Protein AF-F3QKJ0-F1 (afdb_monomer_lite)

Organism: NCBI:txid762966

pLDDT: mean 82.99, std 15.29, range [32.09, 96.38]

Radius of gyration: 21.75 Å; chains: 1; bounding box: 55×36×57 Å

Sequence (203 aa):
MRSELSPFSIDRKIINTLLQLMKERDYLESVLANGLSSMNSREIPFYIDEELSVTGKEIWLIVSRTHLTKEGVPNIEGWNQYPFVLPWENRASPDKKLWLVKLKDGRFITAEYNGGWHRWPDEKIAFFRDPSEAPTNLCRNLSDTEKSNLWLPYPEHVPVTGKTYEVFISTGEVRTATWRGEDWSYFNAKVKAFKEIEEPSLI

Structure (mmCIF, N/CA/C/O backbone):
data_AF-F3QKJ0-F1
#
_entry.id   AF-F3QKJ0-F1
#
loop_
_atom_site.group_PDB
_atom_site.id
_atom_site.type_symbol
_atom_site.label_atom_id
_atom_site.label_alt_id
_atom_site.label_comp_id
_atom_site.label_asym_id
_atom_site.label_entity_id
_atom_site.label_seq_id
_atom_site.pdbx_PDB_ins_code
_atom_site.Cartn_x
_atom_site.Cartn_y
_atom_site.Cartn_z
_atom_site.occupancy
_atom_site.B_iso_or_equiv
_atom_site.auth_seq_id
_atom_site.auth_comp_id
_atom_site.auth_asym_id
_atom_site.auth_atom_id
_atom_site.pdbx_PDB_model_num
ATOM 1 N N . MET A 1 1 ? 4.369 -15.769 26.984 1.00 32.41 1 MET A N 1
ATOM 2 C CA . MET A 1 1 ? 4.508 -14.964 25.755 1.00 32.41 1 MET A CA 1
ATOM 3 C C . MET A 1 1 ? 3.899 -13.608 26.041 1.00 32.41 1 MET A C 1
ATOM 5 O O . MET A 1 1 ? 2.709 -13.556 26.313 1.00 32.41 1 MET A O 1
ATOM 9 N N . ARG A 1 2 ? 4.705 -12.543 26.114 1.00 32.09 2 ARG A N 1
ATOM 10 C CA . ARG A 1 2 ? 4.159 -11.180 26.126 1.00 32.09 2 ARG A CA 1
ATOM 11 C C . ARG A 1 2 ? 3.570 -10.966 24.737 1.00 32.09 2 ARG A C 1
ATOM 13 O O . ARG A 1 2 ? 4.296 -11.197 23.775 1.00 32.09 2 ARG A O 1
ATOM 20 N N . SER A 1 3 ? 2.285 -10.624 24.642 1.00 37.00 3 SER A N 1
ATOM 21 C CA . SER A 1 3 ? 1.752 -10.114 23.386 1.00 37.00 3 SER A CA 1
ATOM 22 C C . SER A 1 3 ? 2.648 -8.949 22.997 1.00 37.00 3 SER A C 1
ATOM 24 O O . SER A 1 3 ? 2.947 -8.070 23.812 1.00 37.00 3 SER A O 1
ATOM 26 N N . GLU A 1 4 ? 3.178 -9.008 21.786 1.00 39.28 4 GLU A N 1
ATOM 27 C CA . GLU A 1 4 ? 3.719 -7.839 21.124 1.00 39.28 4 GLU A CA 1
ATOM 28 C C . GLU A 1 4 ? 2.546 -6.873 21.024 1.00 39.28 4 GLU A C 1
ATOM 30 O O . GLU A 1 4 ? 1.726 -6.945 20.112 1.00 39.28 4 GLU A O 1
ATOM 35 N N . LEU A 1 5 ? 2.389 -6.051 22.064 1.00 42.25 5 LEU A N 1
ATOM 36 C CA . LEU A 1 5 ? 1.543 -4.882 22.032 1.00 42.25 5 LEU A CA 1
ATOM 37 C C . LEU A 1 5 ? 2.038 -4.107 20.825 1.00 42.25 5 LEU A C 1
ATOM 39 O O . LEU A 1 5 ? 3.129 -3.533 20.840 1.00 42.25 5 LEU A O 1
ATOM 43 N N . SER A 1 6 ? 1.250 -4.235 19.763 1.00 50.59 6 SER A N 1
ATOM 44 C CA . SER A 1 6 ? 1.213 -3.406 18.578 1.00 50.59 6 SER A CA 1
ATOM 45 C C . SER A 1 6 ? 1.906 -2.061 18.854 1.00 50.59 6 SER A C 1
ATOM 47 O O . SER A 1 6 ? 1.580 -1.412 19.853 1.00 50.59 6 SER A O 1
ATOM 49 N N . PRO A 1 7 ? 2.834 -1.589 18.001 1.00 53.47 7 PRO A N 1
ATOM 50 C CA . PRO A 1 7 ? 3.571 -0.347 18.247 1.00 53.47 7 PRO A CA 1
ATOM 51 C C . PRO A 1 7 ? 2.669 0.899 18.340 1.00 53.47 7 PRO A C 1
ATOM 53 O O . PRO A 1 7 ? 3.176 1.984 18.627 1.00 53.47 7 PRO A O 1
ATOM 56 N N . PHE A 1 8 ? 1.360 0.741 18.132 1.00 62.53 8 PHE A N 1
ATOM 57 C CA . PHE A 1 8 ? 0.303 1.733 18.245 1.00 62.53 8 PHE A CA 1
ATOM 58 C C . PHE A 1 8 ? -0.294 1.754 19.651 1.00 62.53 8 PHE A C 1
ATOM 60 O O . PHE A 1 8 ? -0.734 0.734 20.181 1.00 62.53 8 PHE A O 1
ATOM 67 N N . SER A 1 9 ? -0.366 2.947 20.233 1.00 75.38 9 SER A N 1
ATOM 68 C CA . SER A 1 9 ? -1.094 3.202 21.472 1.00 75.38 9 SER A CA 1
ATOM 69 C C . SER A 1 9 ? -2.335 4.039 21.175 1.00 75.38 9 SER A C 1
ATOM 71 O O . SER A 1 9 ? -2.297 4.953 20.354 1.00 75.38 9 SER A O 1
ATOM 73 N N . ILE A 1 10 ? -3.443 3.747 21.848 1.00 84.75 10 ILE A N 1
ATOM 74 C CA . ILE A 1 10 ? -4.727 4.438 21.671 1.00 84.75 10 ILE A CA 1
ATOM 75 C C . ILE A 1 10 ? -4.967 5.373 22.861 1.00 84.75 10 ILE A C 1
ATOM 77 O O . ILE A 1 10 ? -4.572 5.069 23.987 1.00 84.75 10 ILE A O 1
ATOM 81 N N . ASP A 1 11 ? -5.599 6.522 22.614 1.00 89.62 11 ASP A N 1
ATOM 82 C CA . ASP A 1 11 ? -6.013 7.460 23.658 1.00 89.62 11 ASP A CA 1
ATOM 83 C C . ASP A 1 11 ? -6.805 6.731 24.757 1.00 89.62 11 ASP A C 1
ATOM 85 O O . ASP A 1 11 ? -7.773 6.006 24.504 1.00 89.62 11 ASP A O 1
ATOM 89 N N . ARG A 1 12 ? -6.412 6.969 26.011 1.00 90.06 12 ARG A N 1
ATOM 90 C CA . ARG A 1 12 ? -7.039 6.385 27.198 1.00 90.06 12 ARG A CA 1
ATOM 91 C C . ARG A 1 12 ? -8.541 6.658 27.263 1.00 90.06 12 ARG A C 1
ATOM 93 O O . ARG A 1 12 ? -9.269 5.855 27.840 1.00 90.06 12 ARG A O 1
ATOM 100 N N . LYS A 1 13 ? -9.024 7.753 26.665 1.00 92.38 13 LYS A N 1
ATOM 101 C CA . LYS A 1 13 ? -10.465 8.023 26.545 1.00 92.38 13 LYS A CA 1
ATOM 102 C C . LYS A 1 13 ? -11.190 6.914 25.786 1.00 92.38 13 LYS A C 1
ATOM 104 O O . LYS A 1 13 ? -12.209 6.441 26.273 1.00 92.38 13 LYS A O 1
ATOM 109 N N . ILE A 1 14 ? -10.635 6.457 24.664 1.00 94.38 14 ILE A N 1
ATOM 110 C CA . ILE A 1 14 ? -11.229 5.386 23.856 1.00 94.38 14 ILE A CA 1
ATOM 111 C C . ILE A 1 14 ? -11.178 4.059 24.610 1.00 94.38 14 ILE A C 1
ATOM 113 O O . ILE A 1 14 ? -12.174 3.345 24.652 1.00 94.38 14 ILE A O 1
ATOM 117 N N . ILE A 1 15 ? -10.062 3.770 25.288 1.00 93.12 15 ILE A N 1
ATOM 118 C CA . ILE A 1 15 ? -9.935 2.576 26.139 1.00 93.12 15 ILE A CA 1
ATOM 119 C C . ILE A 1 15 ? -11.022 2.567 27.224 1.00 93.12 15 ILE A C 1
ATOM 121 O O . ILE A 1 15 ? -11.698 1.561 27.428 1.00 93.12 15 ILE A O 1
ATOM 125 N N . ASN A 1 16 ? -11.232 3.701 27.897 1.00 93.88 16 ASN A N 1
ATOM 126 C CA . ASN A 1 16 ? -12.268 3.827 28.917 1.00 93.88 16 ASN A CA 1
ATOM 127 C C . ASN A 1 16 ? -13.678 3.662 28.330 1.00 93.88 16 ASN A C 1
ATOM 129 O O . ASN A 1 16 ? -14.518 3.031 28.966 1.00 93.88 16 ASN A O 1
ATOM 133 N N . THR A 1 17 ? -13.940 4.199 27.135 1.00 95.88 17 THR A N 1
ATOM 134 C CA . THR A 1 17 ? -15.216 4.006 26.434 1.00 95.88 17 THR A CA 1
ATOM 135 C C . THR A 1 17 ? -15.445 2.535 26.094 1.00 95.88 17 THR A C 1
ATOM 137 O O . THR A 1 17 ? -16.509 2.014 26.406 1.00 95.88 17 THR A O 1
ATOM 140 N N . LEU A 1 18 ? -14.454 1.831 25.541 1.00 95.44 18 LEU A N 1
ATOM 141 C CA . LEU A 1 18 ? -14.557 0.396 25.250 1.00 95.44 18 LEU A CA 1
ATOM 142 C C . LEU A 1 18 ? -14.871 -0.415 26.516 1.00 95.44 18 LEU A C 1
ATOM 144 O O . LEU A 1 18 ? -15.807 -1.206 26.524 1.00 95.44 18 LEU A O 1
ATOM 148 N N . LEU A 1 19 ? -14.176 -0.140 27.623 1.00 95.12 19 LEU A N 1
ATOM 149 C CA . LEU A 1 19 ? -14.427 -0.796 28.913 1.00 95.12 19 LEU A CA 1
ATOM 150 C C . LEU A 1 19 ? -15.836 -0.553 29.479 1.00 95.12 19 LEU A C 1
ATOM 152 O O . LEU A 1 19 ? -16.310 -1.365 30.268 1.00 95.12 19 LEU A O 1
ATOM 156 N N . GLN A 1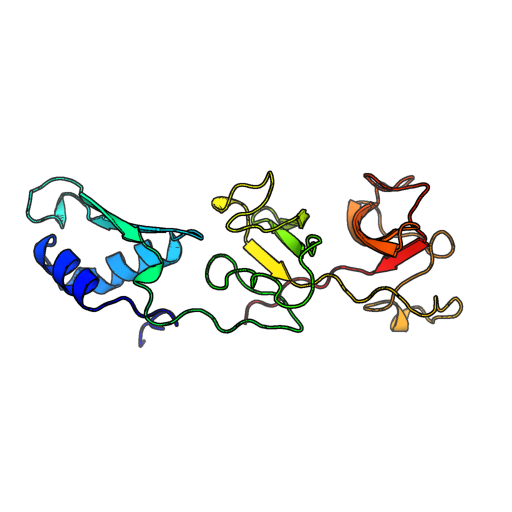 20 ? -16.497 0.550 29.118 1.00 95.69 20 GLN A N 1
ATOM 157 C CA . GLN A 1 20 ? -17.889 0.821 29.506 1.00 95.69 20 GLN A CA 1
ATOM 158 C C . GLN A 1 20 ? -18.901 0.079 28.628 1.00 95.69 20 GLN A C 1
ATOM 160 O O . GLN A 1 20 ? -20.033 -0.135 29.053 1.00 95.69 20 GLN A O 1
ATOM 165 N N . LEU A 1 21 ? -18.503 -0.299 27.412 1.00 95.94 21 LEU A N 1
ATOM 166 C CA . LEU A 1 21 ? -19.342 -0.999 26.441 1.00 95.94 21 LEU A CA 1
ATOM 167 C C . LEU A 1 21 ? -19.229 -2.529 26.556 1.00 95.94 21 LEU A C 1
ATOM 169 O O . LEU A 1 21 ? -20.048 -3.240 25.976 1.00 95.94 21 LEU A O 1
ATOM 173 N N . MET A 1 22 ? -18.255 -3.040 27.318 1.00 95.75 22 MET A N 1
ATOM 174 C CA . MET A 1 22 ? -17.963 -4.470 27.469 1.00 95.75 22 MET A CA 1
ATOM 175 C C . MET A 1 22 ? -18.352 -5.009 28.855 1.00 95.75 22 MET A C 1
ATOM 177 O O . MET A 1 22 ? -18.096 -4.371 29.877 1.00 95.75 22 MET A O 1
ATOM 181 N N . LYS A 1 23 ? -18.928 -6.216 28.899 1.00 94.50 23 LYS A N 1
ATOM 182 C CA . LYS A 1 23 ? -19.206 -6.974 30.130 1.00 94.50 23 LYS A CA 1
ATOM 183 C C . LYS A 1 23 ? -17.917 -7.507 30.760 1.00 94.50 23 LYS A C 1
ATOM 185 O O . LYS A 1 23 ? -17.734 -7.422 31.972 1.00 94.50 23 LYS A O 1
ATOM 190 N N . GLU A 1 24 ? -17.026 -8.043 29.926 1.00 90.88 24 GLU A N 1
ATOM 191 C CA . GLU A 1 24 ? -15.823 -8.764 30.342 1.00 90.88 24 GLU A CA 1
ATOM 192 C C . GLU A 1 24 ? -14.561 -8.029 29.893 1.00 90.88 24 GLU A C 1
ATOM 194 O O . GLU A 1 24 ? -14.320 -7.819 28.705 1.00 90.88 24 GLU A O 1
ATOM 199 N N . ARG A 1 25 ? -13.736 -7.624 30.862 1.00 88.81 25 ARG A N 1
ATOM 200 C CA . ARG A 1 25 ? -12.558 -6.778 30.607 1.00 88.81 25 ARG A CA 1
ATOM 201 C C . ARG A 1 25 ? -11.382 -7.541 30.009 1.00 88.81 25 ARG A C 1
ATOM 203 O O . ARG A 1 25 ? -10.547 -6.924 29.352 1.00 88.81 25 ARG A O 1
ATOM 210 N N . ASP A 1 26 ? -11.337 -8.854 30.203 1.00 89.25 26 ASP A N 1
ATOM 211 C CA . ASP A 1 26 ? -10.233 -9.705 29.752 1.00 89.25 26 ASP A CA 1
ATOM 212 C C . ASP A 1 26 ? -10.131 -9.762 28.215 1.00 89.25 26 ASP A C 1
ATOM 214 O O . ASP A 1 26 ? -9.058 -10.014 27.671 1.00 89.25 26 ASP A O 1
ATOM 218 N N . TYR A 1 27 ? -11.212 -9.421 27.503 1.00 90.81 27 TYR A N 1
ATOM 219 C CA . TYR A 1 27 ? -11.245 -9.346 26.038 1.00 90.81 27 TYR A CA 1
ATOM 220 C C . TYR A 1 27 ? -10.769 -8.009 25.459 1.00 90.81 27 TYR A C 1
ATOM 222 O O . TYR A 1 27 ? -10.674 -7.885 24.236 1.00 90.81 27 TYR A O 1
ATOM 230 N N . LEU A 1 28 ? -10.458 -7.005 26.291 1.00 91.38 28 LEU A N 1
ATOM 231 C CA . LEU A 1 28 ? -10.081 -5.669 25.814 1.00 91.38 28 LEU A CA 1
ATOM 232 C C . LEU A 1 28 ? -8.904 -5.724 24.830 1.00 91.38 28 LEU A C 1
ATOM 234 O O . LEU A 1 28 ? -8.956 -5.091 23.781 1.00 91.38 28 LEU A O 1
ATOM 238 N N . GLU A 1 29 ? -7.871 -6.508 25.136 1.00 89.75 29 GLU A N 1
ATOM 239 C CA . GLU A 1 29 ? -6.691 -6.654 24.272 1.00 89.75 29 GLU A CA 1
ATOM 240 C C . GLU A 1 29 ? -7.052 -7.204 22.885 1.00 89.75 29 GLU A C 1
ATOM 242 O O . GLU A 1 29 ? -6.550 -6.719 21.872 1.00 89.75 29 GLU A O 1
ATOM 247 N N . SER A 1 30 ? -7.973 -8.169 22.814 1.00 90.19 30 SER A N 1
ATOM 248 C CA . SER A 1 30 ? -8.434 -8.724 21.538 1.00 90.19 30 SER A CA 1
ATOM 249 C C . SER A 1 30 ? -9.241 -7.702 20.734 1.00 90.19 30 SER A C 1
ATOM 251 O O . SER A 1 30 ? -9.014 -7.559 19.533 1.00 90.19 30 SER A O 1
ATOM 253 N N . VAL A 1 31 ? -10.125 -6.942 21.390 1.00 92.19 31 VAL A N 1
ATOM 254 C CA . VAL A 1 31 ? -10.892 -5.862 20.747 1.00 92.19 31 VAL A CA 1
ATOM 255 C C . VAL A 1 31 ? -9.957 -4.781 20.205 1.00 92.19 31 VAL A C 1
ATOM 257 O O . VAL A 1 31 ? -10.111 -4.350 19.061 1.00 92.19 31 VAL A O 1
ATOM 260 N N . LEU A 1 32 ? -8.949 -4.376 20.985 1.00 91.44 32 LEU A N 1
ATOM 261 C CA . LEU A 1 32 ? -7.949 -3.396 20.558 1.00 91.44 32 LEU A CA 1
ATOM 262 C C . LEU A 1 32 ? -7.134 -3.906 19.363 1.00 91.44 32 LEU A C 1
ATOM 264 O O . LEU A 1 32 ? -6.985 -3.182 18.378 1.00 91.44 32 LEU A O 1
ATOM 268 N N . ALA A 1 33 ? -6.648 -5.148 19.420 1.00 88.44 33 ALA A N 1
ATOM 269 C CA . ALA A 1 33 ? -5.878 -5.759 18.339 1.00 88.44 33 ALA A CA 1
ATOM 270 C C . ALA A 1 33 ? -6.687 -5.857 17.036 1.00 88.44 33 ALA A C 1
ATOM 272 O O . ALA A 1 33 ? -6.177 -5.503 15.972 1.00 88.44 33 ALA A O 1
ATOM 273 N N . ASN A 1 34 ? -7.955 -6.269 17.118 1.00 89.75 34 ASN A N 1
ATOM 274 C CA . ASN A 1 34 ? -8.850 -6.353 15.962 1.00 89.75 34 ASN A CA 1
ATOM 275 C C . ASN A 1 34 ? -9.159 -4.977 15.364 1.00 89.75 34 ASN A C 1
ATOM 277 O O . ASN A 1 34 ? -9.199 -4.829 14.142 1.00 89.75 34 ASN A O 1
ATOM 281 N N . GLY A 1 35 ? -9.345 -3.956 16.205 1.00 90.81 35 GLY A N 1
ATOM 282 C CA . GLY A 1 35 ? -9.578 -2.604 15.707 1.00 90.81 35 GLY A CA 1
ATOM 283 C C . GLY A 1 35 ? -8.356 -2.020 15.006 1.00 90.81 35 GLY A C 1
ATOM 284 O O . GLY A 1 35 ? -8.473 -1.466 13.915 1.00 90.81 35 GLY A O 1
ATOM 285 N N . LEU A 1 36 ? -7.166 -2.208 15.582 1.00 88.06 36 LEU A N 1
ATOM 286 C CA . LEU A 1 36 ? -5.912 -1.741 14.988 1.00 88.06 36 LEU A CA 1
ATOM 287 C C . LEU A 1 36 ? -5.558 -2.485 13.695 1.00 88.06 36 LEU A C 1
ATOM 289 O O . LEU A 1 36 ? -5.046 -1.865 12.765 1.00 88.06 36 LEU A O 1
ATOM 293 N N . SER A 1 37 ? -5.856 -3.783 13.594 1.00 84.94 37 SER A N 1
ATOM 294 C CA . SER A 1 37 ? -5.646 -4.546 12.355 1.00 84.94 37 SER A CA 1
ATOM 295 C C . SER A 1 37 ? -6.630 -4.168 11.242 1.00 84.94 37 SER A C 1
ATOM 297 O O . SER A 1 37 ? -6.313 -4.330 10.062 1.00 84.94 37 SER A O 1
ATOM 299 N N . SER A 1 38 ? -7.795 -3.627 11.611 1.00 86.12 38 SER A N 1
ATOM 300 C CA . SER A 1 38 ? -8.875 -3.237 10.694 1.00 86.12 38 SER A CA 1
ATOM 301 C C . SER A 1 38 ? -8.916 -1.737 10.389 1.00 86.12 38 SER A C 1
ATOM 303 O O . SER A 1 38 ? -9.813 -1.278 9.681 1.00 86.12 38 SER A O 1
ATOM 305 N N . MET A 1 39 ? -7.980 -0.954 10.930 1.00 89.00 39 MET A N 1
ATOM 306 C CA . MET A 1 39 ? -7.965 0.493 10.729 1.00 89.00 39 MET A CA 1
ATOM 307 C C . MET A 1 39 ? -7.680 0.866 9.268 1.00 89.00 39 MET A C 1
ATOM 309 O O . MET A 1 39 ? -7.086 0.094 8.515 1.00 89.00 39 MET A O 1
ATOM 313 N N . ASN A 1 40 ? -8.055 2.084 8.884 1.00 88.31 40 ASN A N 1
ATOM 314 C CA . ASN A 1 40 ? -7.711 2.692 7.596 1.00 88.31 40 ASN A CA 1
ATOM 315 C C . ASN A 1 40 ? -6.975 4.032 7.809 1.00 88.31 40 ASN A C 1
ATOM 317 O O . ASN A 1 40 ? -6.493 4.322 8.910 1.00 88.31 40 ASN A O 1
ATOM 321 N N . SER A 1 41 ? -6.837 4.855 6.764 1.00 86.12 41 SER A N 1
ATOM 322 C CA . SER A 1 41 ? -6.153 6.152 6.896 1.00 86.12 41 SER A CA 1
ATOM 323 C C . SER A 1 41 ? -6.869 7.175 7.781 1.00 86.12 41 SER A C 1
ATOM 325 O O . SER A 1 41 ? -6.256 8.164 8.182 1.00 86.12 41 SER A O 1
ATOM 327 N N . ARG A 1 42 ? -8.148 6.961 8.096 1.00 88.00 42 ARG A N 1
ATOM 328 C CA . ARG A 1 42 ? -9.028 7.938 8.752 1.00 88.00 42 ARG A CA 1
ATOM 329 C C . ARG A 1 42 ? -9.612 7.440 10.059 1.00 88.00 42 ARG A C 1
ATOM 331 O O . ARG A 1 42 ? -9.791 8.234 10.977 1.00 88.00 42 ARG A O 1
ATOM 338 N N . GLU A 1 43 ? -9.912 6.153 10.145 1.00 92.31 43 GLU A N 1
ATOM 339 C CA . GLU A 1 43 ? -10.743 5.584 11.199 1.00 92.31 43 GLU A CA 1
ATOM 340 C C . GLU A 1 43 ? -10.177 4.267 11.727 1.00 92.31 43 GLU A C 1
ATOM 342 O O . GLU A 1 43 ? -9.500 3.519 11.016 1.00 92.31 43 GLU A O 1
ATOM 347 N N . ILE A 1 44 ? -10.501 3.983 12.987 1.00 93.00 44 ILE A N 1
ATOM 348 C CA . ILE A 1 44 ? -10.212 2.727 13.675 1.00 93.00 44 ILE A CA 1
ATOM 349 C C . ILE A 1 44 ? -11.557 2.139 14.121 1.00 93.00 44 ILE A C 1
ATOM 351 O O . ILE A 1 44 ? -12.189 2.690 15.030 1.00 93.00 44 ILE A O 1
ATOM 355 N N . PRO A 1 45 ? -12.035 1.065 13.473 1.00 94.38 45 PRO A N 1
ATOM 356 C CA . PRO A 1 45 ? -13.289 0.425 13.836 1.00 94.38 45 PRO A CA 1
ATOM 357 C C . PRO A 1 45 ? -13.067 -0.608 14.945 1.00 94.38 45 PRO A C 1
ATOM 359 O O . PRO A 1 45 ? -12.406 -1.615 14.726 1.00 94.38 45 PRO A O 1
ATOM 362 N N . PHE A 1 46 ? -13.651 -0.408 16.124 1.00 95.25 46 PHE A N 1
ATOM 363 C CA . PHE A 1 46 ? -13.703 -1.442 17.160 1.00 95.25 46 PHE A CA 1
ATOM 364 C C . PHE A 1 46 ? -15.041 -2.167 17.110 1.00 95.25 46 PHE A C 1
ATOM 366 O O . PHE A 1 46 ? -16.098 -1.541 17.211 1.00 95.25 46 PHE A O 1
ATOM 373 N N . TYR A 1 47 ? -14.979 -3.488 16.989 1.00 95.06 47 TYR A N 1
ATOM 374 C CA . TYR A 1 47 ? -16.141 -4.366 17.035 1.00 95.06 47 TYR A CA 1
ATOM 375 C C . TYR A 1 47 ? -16.224 -5.056 18.397 1.00 95.06 47 TYR A C 1
ATOM 377 O O . TYR A 1 47 ? -15.238 -5.623 18.873 1.00 95.06 47 TYR A O 1
ATOM 385 N N . ILE A 1 48 ? -17.402 -4.993 19.016 1.00 95.44 48 ILE A N 1
ATOM 386 C CA . ILE A 1 48 ? -17.743 -5.707 20.246 1.00 95.44 48 ILE A CA 1
ATOM 387 C C . ILE A 1 48 ? -18.943 -6.596 19.929 1.00 95.44 48 ILE A C 1
ATOM 389 O O . ILE A 1 48 ? -20.019 -6.099 19.589 1.00 95.44 48 ILE A O 1
ATOM 393 N N . ASP A 1 49 ? -18.739 -7.902 20.058 1.00 94.50 49 ASP A N 1
ATOM 394 C CA . ASP A 1 49 ? -19.766 -8.920 19.847 1.00 94.50 49 ASP A CA 1
ATOM 395 C C . ASP A 1 49 ? -20.925 -8.796 20.861 1.00 94.50 49 ASP A C 1
ATOM 397 O O . ASP A 1 49 ? -20.754 -8.267 21.966 1.00 94.50 49 ASP A O 1
ATOM 401 N N . GLU A 1 50 ? -22.110 -9.292 20.498 1.00 95.94 50 GLU A N 1
ATOM 402 C CA . GLU A 1 50 ? -23.302 -9.334 21.354 1.00 95.94 50 GLU A CA 1
ATOM 403 C C . GLU A 1 50 ? -23.035 -9.973 22.728 1.00 95.94 50 GLU A C 1
ATOM 405 O O . GLU A 1 50 ? -23.468 -9.439 23.763 1.00 95.94 50 GLU A O 1
ATOM 410 N N . GLU A 1 51 ? -22.286 -11.077 22.760 1.00 94.19 51 GLU A N 1
ATOM 411 C CA . GLU A 1 51 ? -21.981 -11.811 23.990 1.00 94.19 51 GLU A CA 1
ATOM 412 C C . GLU A 1 51 ? -21.158 -10.950 24.954 1.00 94.19 51 GLU A C 1
ATOM 414 O O . GLU A 1 51 ? -21.459 -10.878 26.152 1.00 94.19 51 GLU A O 1
ATOM 419 N N . LEU A 1 52 ? -20.194 -10.204 24.411 1.00 93.56 52 LEU A N 1
ATOM 420 C CA . LEU A 1 52 ? -19.277 -9.343 25.158 1.00 93.56 52 LEU A CA 1
ATOM 421 C C . LEU A 1 52 ? -19.864 -7.965 25.482 1.00 93.56 52 LEU A C 1
ATOM 423 O O . LEU A 1 52 ? -19.374 -7.289 26.385 1.00 93.56 52 LEU A O 1
ATOM 427 N N . SER A 1 53 ? -20.903 -7.534 24.774 1.00 95.44 53 SER A N 1
ATOM 428 C CA . SER A 1 53 ? -21.494 -6.200 24.888 1.00 95.44 53 SER A CA 1
ATOM 429 C C . SER A 1 53 ? -22.409 -6.043 26.103 1.00 95.44 53 SER A C 1
ATOM 431 O O . SER A 1 53 ? -23.262 -6.893 26.373 1.00 95.44 53 SER A O 1
ATOM 433 N N . VAL A 1 54 ? -22.318 -4.911 26.812 1.00 95.31 54 VAL A N 1
ATOM 434 C CA . VAL A 1 54 ? -23.206 -4.583 27.952 1.00 95.31 54 VAL A CA 1
ATOM 435 C C . VAL A 1 54 ? -24.677 -4.445 27.563 1.00 95.31 54 VAL A C 1
ATOM 437 O O . VAL A 1 54 ? -25.548 -4.575 28.418 1.00 95.31 54 VAL A O 1
ATOM 440 N N . THR A 1 55 ? -24.969 -4.184 26.287 1.00 93.81 55 THR A N 1
ATOM 441 C CA . THR A 1 55 ? -26.343 -4.007 25.798 1.00 93.81 55 THR A CA 1
ATOM 442 C C . THR A 1 55 ? -26.997 -5.322 25.379 1.00 93.81 55 THR A C 1
ATOM 444 O O . THR A 1 55 ? -28.198 -5.329 25.111 1.00 93.81 55 THR A O 1
ATOM 447 N N . GLY A 1 56 ? -26.227 -6.416 25.303 1.00 94.06 56 GLY A N 1
ATOM 448 C CA . GLY A 1 56 ? -26.679 -7.661 24.678 1.00 94.06 56 GLY A CA 1
ATOM 449 C C . GLY A 1 56 ? -26.990 -7.476 23.192 1.00 94.06 56 GLY A C 1
ATOM 450 O O . GLY A 1 56 ? -27.936 -8.064 22.689 1.00 94.06 56 GLY A O 1
ATOM 451 N N . LYS A 1 57 ? -26.250 -6.592 22.512 1.00 95.62 57 LYS A N 1
ATOM 452 C CA . LYS A 1 57 ? -26.283 -6.383 21.058 1.00 95.62 57 LYS A CA 1
ATOM 453 C C . LYS A 1 57 ? -24.881 -6.075 20.561 1.00 95.62 57 LYS A C 1
ATOM 455 O O . LYS A 1 57 ? -24.097 -5.492 21.311 1.00 95.62 57 LYS A O 1
ATOM 460 N N . GLU A 1 58 ? -24.602 -6.382 19.302 1.00 96.19 58 GLU A N 1
ATOM 461 C CA . GLU A 1 58 ? -23.361 -5.972 18.640 1.00 96.19 58 GLU A CA 1
ATOM 462 C C . GLU A 1 58 ? -23.165 -4.448 18.697 1.00 96.19 58 GLU A C 1
ATOM 464 O O . GLU A 1 58 ? -24.107 -3.671 18.503 1.00 96.19 58 GLU A O 1
ATOM 469 N N . ILE A 1 59 ? -21.928 -4.013 18.947 1.00 96.31 59 ILE A N 1
ATOM 470 C CA . ILE A 1 59 ? -21.552 -2.596 18.977 1.00 96.31 59 ILE A CA 1
ATOM 471 C C . ILE A 1 59 ? -20.362 -2.359 18.052 1.00 96.31 59 ILE A C 1
ATOM 473 O O . ILE A 1 59 ? -19.319 -2.999 18.172 1.00 96.31 59 ILE A O 1
ATOM 477 N N . TRP A 1 60 ? -20.506 -1.357 17.185 1.00 95.81 60 TRP A N 1
ATOM 478 C CA . TRP A 1 60 ? -19.419 -0.788 16.396 1.00 95.81 60 TRP A CA 1
ATOM 479 C C . TRP A 1 60 ? -19.054 0.586 16.949 1.00 95.81 60 TRP A C 1
ATOM 481 O O . TRP A 1 60 ? -19.857 1.519 16.896 1.00 95.81 60 TRP A O 1
ATOM 491 N N . LEU A 1 61 ? -17.836 0.720 17.467 1.00 95.69 61 LEU A N 1
ATOM 492 C CA . LEU A 1 61 ? -17.269 2.003 17.863 1.00 95.69 61 LEU A CA 1
ATOM 493 C C . LEU A 1 61 ? -16.258 2.445 16.803 1.00 95.69 61 LEU A C 1
ATOM 495 O O . LEU A 1 61 ? -15.143 1.932 16.746 1.00 95.69 61 LEU A O 1
ATOM 499 N N . ILE A 1 62 ? -16.649 3.412 15.976 1.00 95.44 62 ILE A N 1
ATOM 500 C CA . ILE A 1 62 ? -15.771 4.014 14.969 1.00 95.44 62 ILE A CA 1
ATOM 501 C C . ILE A 1 62 ? -15.125 5.253 15.575 1.00 95.44 62 ILE A C 1
ATOM 503 O O . ILE A 1 62 ? -15.821 6.194 15.962 1.00 95.44 62 ILE A O 1
ATOM 507 N N . VAL A 1 63 ? -13.798 5.260 15.666 1.00 94.25 63 VAL A N 1
ATOM 508 C CA . VAL A 1 63 ? -13.054 6.417 16.175 1.00 94.25 63 VAL A CA 1
ATOM 509 C C . VAL A 1 63 ? -12.148 6.988 15.101 1.00 94.25 63 VAL A C 1
ATOM 511 O O . VAL A 1 63 ? -11.613 6.259 14.268 1.00 94.25 63 VAL A O 1
ATOM 514 N N . SER A 1 64 ? -11.931 8.299 15.150 1.00 91.69 64 SER A N 1
ATOM 515 C CA . SER A 1 64 ? -10.935 8.952 14.304 1.00 91.69 64 SER A CA 1
ATOM 516 C C . SER A 1 64 ? -9.533 8.419 14.610 1.00 91.69 64 SER A C 1
ATOM 518 O O . SER A 1 64 ? -9.147 8.279 15.776 1.00 91.69 64 SER A O 1
ATOM 520 N N . ARG A 1 65 ? -8.729 8.217 13.564 1.00 88.88 65 ARG A N 1
ATOM 521 C CA . ARG A 1 65 ? -7.308 7.861 13.655 1.00 88.88 65 ARG A CA 1
ATOM 522 C C . ARG A 1 65 ? -6.506 8.860 14.492 1.00 88.88 65 ARG A C 1
ATOM 524 O O . ARG A 1 65 ? -5.512 8.484 15.100 1.00 88.88 65 ARG A O 1
ATOM 531 N N . THR A 1 66 ? -6.963 10.107 14.613 1.00 87.94 66 THR A N 1
ATOM 532 C CA . THR A 1 66 ? -6.343 11.121 15.487 1.00 87.94 66 THR A CA 1
ATOM 533 C C . THR A 1 66 ? -6.267 10.707 16.963 1.00 87.94 66 THR A C 1
ATOM 535 O O . THR A 1 66 ? -5.576 11.360 17.736 1.00 87.94 66 THR A O 1
ATOM 538 N N . HIS A 1 67 ? -6.975 9.648 17.374 1.00 89.56 67 HIS A N 1
ATOM 539 C CA . HIS A 1 67 ? -6.860 9.051 18.706 1.00 89.56 67 HIS A CA 1
ATOM 540 C C . HIS A 1 67 ? -5.725 8.019 18.840 1.00 89.56 67 HIS A C 1
ATOM 542 O O . HIS A 1 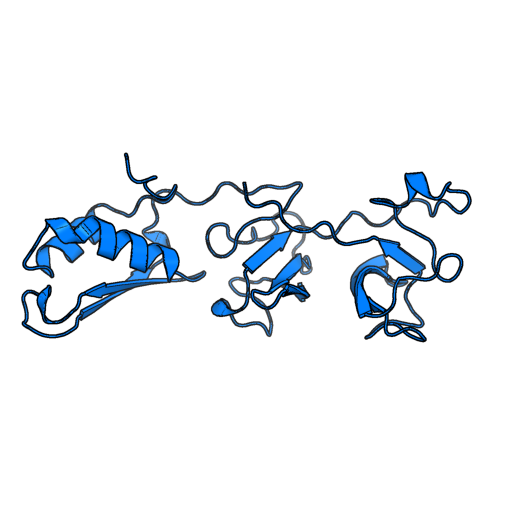67 ? -5.547 7.461 19.925 1.00 89.56 67 HIS A O 1
ATOM 548 N N . LEU A 1 68 ? -4.929 7.772 17.792 1.00 86.88 68 LEU A N 1
ATOM 549 C CA . LEU A 1 68 ? -3.627 7.122 17.935 1.00 86.88 68 LEU A CA 1
ATOM 550 C C . LEU A 1 68 ? -2.666 8.081 18.637 1.00 86.88 68 LEU A C 1
ATOM 552 O O . LEU A 1 68 ? -2.409 9.190 18.183 1.00 86.88 68 LEU A O 1
ATOM 556 N N . THR A 1 69 ? -2.111 7.631 19.753 1.00 80.12 69 THR A N 1
ATOM 557 C CA . THR A 1 69 ? -1.081 8.353 20.514 1.00 80.12 69 THR A CA 1
ATOM 558 C C . THR A 1 69 ? 0.332 7.995 20.059 1.00 80.12 69 THR A C 1
ATOM 560 O O . THR A 1 69 ? 1.282 8.693 20.407 1.00 80.12 69 THR A O 1
ATOM 563 N N . LYS A 1 70 ? 0.475 6.935 19.254 1.00 78.12 70 LYS A N 1
ATOM 564 C CA . LYS A 1 70 ? 1.719 6.556 18.588 1.00 78.12 70 LYS A CA 1
ATOM 565 C C . LYS A 1 70 ? 1.412 5.999 17.202 1.00 78.12 70 LYS A C 1
ATOM 567 O O . LYS A 1 70 ? 0.578 5.105 17.075 1.00 78.12 70 LYS A O 1
ATOM 572 N N . GLU A 1 71 ? 2.090 6.532 16.192 1.00 74.25 71 GLU A N 1
ATOM 573 C CA . GLU A 1 71 ? 2.048 6.041 14.813 1.00 74.25 71 GLU A CA 1
ATOM 574 C C . GLU A 1 71 ? 3.332 5.283 14.458 1.00 74.25 71 GLU A C 1
ATOM 576 O O . GLU A 1 71 ? 4.323 5.314 15.195 1.00 74.25 71 GLU A O 1
ATOM 581 N N . GLY A 1 72 ? 3.306 4.590 13.319 1.00 76.88 72 GLY A N 1
ATOM 582 C CA . GLY A 1 72 ? 4.487 3.939 12.775 1.00 76.88 72 GLY A CA 1
ATOM 583 C C . GLY A 1 72 ? 5.508 4.991 12.351 1.00 76.88 72 GLY A C 1
ATOM 584 O O . GLY A 1 72 ? 5.146 6.045 11.829 1.00 76.88 72 GLY A O 1
ATOM 585 N N . VAL A 1 73 ? 6.788 4.709 12.582 1.00 82.88 73 VAL A N 1
ATOM 586 C CA . VAL A 1 73 ? 7.871 5.594 12.146 1.00 82.88 73 VAL A CA 1
ATOM 587 C C . VAL A 1 73 ? 8.101 5.369 10.649 1.00 82.88 73 VAL A C 1
ATOM 589 O O . VAL A 1 73 ? 8.319 4.220 10.260 1.00 82.88 73 VAL A O 1
ATOM 592 N N . PRO A 1 74 ? 8.066 6.419 9.809 1.00 85.38 74 PRO A N 1
ATOM 593 C CA . PRO A 1 74 ? 8.331 6.264 8.386 1.00 85.38 74 PRO A CA 1
ATOM 594 C C . PRO A 1 74 ? 9.746 5.739 8.113 1.00 85.38 74 PRO A C 1
ATOM 596 O O . PRO A 1 74 ? 10.727 6.282 8.620 1.00 85.38 74 PRO A O 1
ATOM 599 N N . ASN A 1 75 ? 9.849 4.723 7.260 1.00 87.44 75 ASN A N 1
ATOM 600 C CA . ASN A 1 75 ? 11.087 4.301 6.625 1.00 87.44 75 ASN A CA 1
ATOM 601 C C . ASN A 1 75 ? 11.266 5.092 5.322 1.00 87.44 75 ASN A C 1
ATOM 603 O O . ASN A 1 75 ? 10.564 4.846 4.344 1.00 87.44 75 ASN A O 1
ATOM 607 N N . ILE A 1 76 ? 12.177 6.065 5.316 1.00 83.19 76 ILE A N 1
ATOM 608 C CA . ILE A 1 76 ? 12.367 6.974 4.172 1.00 83.19 76 ILE A CA 1
ATOM 609 C C . ILE A 1 76 ? 13.031 6.251 2.990 1.00 83.19 76 ILE A C 1
ATOM 611 O O . ILE A 1 76 ? 12.722 6.546 1.840 1.00 83.19 76 ILE A O 1
ATOM 615 N N . GLU A 1 77 ? 13.904 5.281 3.262 1.00 81.12 77 GLU A N 1
ATOM 616 C CA . GLU A 1 77 ? 14.695 4.583 2.238 1.00 81.12 77 GLU A CA 1
ATOM 617 C C . GLU A 1 77 ? 14.045 3.274 1.767 1.00 81.12 77 GLU A C 1
ATOM 619 O O . GLU A 1 77 ? 14.563 2.597 0.882 1.00 81.12 77 GLU A O 1
ATOM 624 N N . GLY A 1 78 ? 12.905 2.898 2.348 1.00 88.12 78 GLY A N 1
ATOM 625 C CA . GLY A 1 78 ? 12.306 1.592 2.120 1.00 88.12 78 GLY A CA 1
ATOM 626 C C . GLY A 1 78 ? 10.789 1.583 2.183 1.00 88.12 78 GLY A C 1
ATOM 627 O O . GLY A 1 78 ? 10.107 2.604 2.108 1.00 88.12 78 GLY A O 1
ATOM 628 N N . TRP A 1 79 ? 10.252 0.372 2.275 1.00 92.88 79 TRP A N 1
ATOM 629 C CA . TRP A 1 79 ? 8.818 0.140 2.307 1.00 92.88 79 TRP A CA 1
ATOM 630 C C . TRP A 1 79 ? 8.201 0.512 3.653 1.00 92.88 79 TRP A C 1
ATOM 632 O O . TRP A 1 79 ? 8.730 0.203 4.717 1.00 92.88 79 TRP A O 1
ATOM 642 N N . ASN A 1 80 ? 7.033 1.138 3.575 1.00 91.44 80 ASN A N 1
ATOM 643 C CA . ASN A 1 80 ? 6.188 1.511 4.695 1.00 91.44 80 ASN A CA 1
ATOM 644 C C . ASN A 1 80 ? 4.900 0.699 4.641 1.00 91.44 80 ASN A C 1
ATOM 646 O O . ASN A 1 80 ? 4.268 0.610 3.586 1.00 91.44 80 ASN A O 1
ATOM 650 N N . GLN A 1 81 ? 4.499 0.115 5.768 1.00 90.94 81 GLN A N 1
ATOM 651 C CA . GLN A 1 81 ? 3.269 -0.664 5.849 1.00 90.94 81 GLN A CA 1
ATOM 652 C C . GLN A 1 81 ? 2.064 0.266 5.992 1.00 90.94 81 GLN A C 1
ATOM 654 O O . GLN A 1 81 ? 1.971 1.062 6.927 1.00 90.94 81 GLN A O 1
ATOM 659 N N . TYR A 1 82 ? 1.118 0.148 5.070 1.00 90.12 82 TYR A N 1
ATOM 660 C CA . TYR A 1 82 ? -0.134 0.887 5.109 1.00 90.12 82 TYR A CA 1
ATOM 661 C C . TYR A 1 82 ? -1.205 0.067 5.846 1.00 90.12 82 TYR A C 1
ATOM 663 O O . TYR A 1 82 ? -1.234 -1.155 5.684 1.00 90.12 82 TYR A O 1
ATOM 671 N N . PRO A 1 83 ? -2.104 0.680 6.637 1.00 89.25 83 PRO A N 1
ATOM 672 C CA . PRO A 1 83 ? -2.215 2.103 6.983 1.00 89.25 83 PRO A CA 1
ATOM 673 C C . PRO A 1 83 ? -1.453 2.480 8.263 1.00 89.25 83 PRO A C 1
ATOM 675 O O . PRO A 1 83 ? -1.732 3.501 8.885 1.00 89.25 83 PRO A O 1
ATOM 678 N N . PHE A 1 84 ? -0.517 1.651 8.715 1.00 85.31 84 PHE A N 1
ATOM 679 C CA . PHE A 1 84 ? 0.242 1.884 9.944 1.00 85.31 84 PHE A CA 1
ATOM 680 C C . PHE A 1 84 ? 1.107 3.143 9.885 1.00 85.31 84 PHE A C 1
ATOM 682 O O . PHE A 1 84 ? 1.138 3.921 10.841 1.00 85.31 84 PHE A O 1
ATOM 689 N N . VAL A 1 85 ? 1.726 3.370 8.732 1.00 87.69 85 VAL A N 1
ATOM 690 C CA . VAL A 1 85 ? 2.362 4.627 8.347 1.00 87.69 85 VAL A CA 1
ATOM 691 C C . VAL A 1 85 ? 1.506 5.257 7.254 1.00 87.69 85 VAL A C 1
ATOM 693 O O . VAL A 1 85 ? 1.027 4.560 6.357 1.00 87.69 85 VAL A O 1
ATOM 696 N N . LEU A 1 86 ? 1.304 6.571 7.318 1.00 87.38 86 LEU A N 1
ATOM 697 C CA . LEU A 1 86 ? 0.672 7.311 6.231 1.00 87.38 86 LEU A CA 1
ATOM 698 C C . LEU A 1 86 ? 1.744 7.928 5.330 1.00 87.38 86 LEU A C 1
ATOM 700 O O . LEU A 1 86 ? 2.776 8.376 5.838 1.00 87.38 86 LEU A O 1
ATOM 704 N N . PRO A 1 87 ? 1.515 7.984 4.007 1.00 86.25 87 PRO A N 1
ATOM 705 C CA . PRO A 1 87 ? 2.371 8.768 3.135 1.00 86.25 87 PRO A CA 1
ATOM 706 C C . PRO A 1 87 ? 2.393 10.212 3.632 1.00 86.25 87 PRO A C 1
ATOM 708 O O . PRO A 1 87 ? 1.343 10.818 3.861 1.00 86.25 87 PRO A O 1
ATOM 711 N N . TRP A 1 88 ? 3.589 10.753 3.849 1.00 76.62 88 TRP A N 1
ATOM 712 C CA . TRP A 1 88 ? 3.721 12.117 4.339 1.00 76.62 88 TRP A CA 1
ATOM 713 C C . TRP A 1 88 ? 3.264 13.097 3.255 1.00 76.62 88 TRP A C 1
ATOM 715 O O . TRP A 1 88 ? 3.637 12.973 2.086 1.00 76.62 88 TRP A O 1
ATOM 725 N N . GLU A 1 89 ? 2.458 14.091 3.638 1.00 63.16 89 GLU A N 1
ATOM 726 C CA . GLU A 1 89 ? 2.153 15.212 2.752 1.00 63.16 89 GLU A CA 1
ATOM 727 C C . GLU A 1 89 ? 3.469 15.925 2.437 1.00 63.16 89 GLU A C 1
ATOM 729 O O . GLU A 1 89 ? 4.177 16.427 3.314 1.00 63.16 89 GLU A O 1
ATOM 734 N N . ASN A 1 90 ? 3.860 15.848 1.170 1.00 50.19 90 ASN A N 1
ATOM 735 C CA . ASN A 1 90 ? 5.196 16.157 0.706 1.00 50.19 90 ASN A CA 1
ATOM 736 C C . ASN A 1 90 ? 5.505 17.653 0.915 1.00 50.19 90 ASN A C 1
ATOM 738 O O . ASN A 1 90 ? 5.135 18.490 0.098 1.00 50.19 90 ASN A O 1
ATOM 742 N N . ARG A 1 91 ? 6.206 18.002 2.005 1.00 43.78 91 ARG A N 1
ATOM 743 C CA . ARG A 1 91 ? 6.558 19.395 2.365 1.00 43.78 91 ARG A CA 1
ATOM 744 C C . ARG A 1 91 ? 7.488 20.105 1.364 1.00 43.78 91 ARG A C 1
ATOM 746 O O . ARG A 1 91 ? 7.787 21.276 1.567 1.00 43.78 91 ARG A O 1
ATOM 753 N N . ALA A 1 92 ? 7.944 19.433 0.305 1.00 37.28 92 ALA A N 1
ATOM 754 C CA . ALA A 1 92 ? 8.938 19.964 -0.630 1.00 37.28 92 ALA A CA 1
ATOM 755 C C . ALA A 1 92 ? 8.430 20.224 -2.063 1.00 37.28 92 ALA A C 1
ATOM 757 O O . ALA A 1 92 ? 9.136 20.881 -2.821 1.00 37.28 92 ALA A O 1
ATOM 758 N N . SER A 1 93 ? 7.237 19.757 -2.460 1.00 42.19 93 SER A N 1
ATOM 759 C CA . SER A 1 93 ? 6.651 20.139 -3.757 1.00 42.19 93 SER A CA 1
ATOM 760 C C . SER A 1 93 ? 5.134 19.882 -3.804 1.00 42.19 93 SER A C 1
ATOM 762 O O . SER A 1 93 ? 4.724 18.740 -3.576 1.00 42.19 93 SER A O 1
ATOM 764 N N . PRO A 1 94 ? 4.300 20.899 -4.105 1.00 49.38 94 PRO A N 1
ATOM 765 C CA . PRO A 1 94 ? 2.844 20.768 -4.230 1.00 49.38 94 PRO A CA 1
ATOM 766 C C . PRO A 1 94 ? 2.394 20.028 -5.504 1.00 49.38 94 PRO A C 1
ATOM 768 O O . PRO A 1 94 ? 1.246 19.588 -5.587 1.00 49.38 94 PRO A O 1
ATOM 771 N N . ASP A 1 95 ? 3.294 19.812 -6.466 1.00 55.22 95 ASP A N 1
ATOM 772 C CA . ASP A 1 95 ? 3.004 19.089 -7.705 1.00 55.22 95 ASP A CA 1
ATOM 773 C C . ASP A 1 95 ? 3.188 17.578 -7.489 1.00 55.22 95 ASP A C 1
ATOM 775 O O . ASP A 1 95 ? 4.185 16.980 -7.878 1.00 55.22 95 ASP A O 1
ATOM 779 N N . LYS A 1 96 ? 2.235 16.980 -6.765 1.00 58.25 96 LYS A N 1
ATOM 780 C CA . LYS A 1 96 ? 1.937 15.535 -6.659 1.00 58.25 96 LYS A CA 1
ATOM 781 C C . LYS A 1 96 ? 3.132 14.577 -6.809 1.00 58.25 96 LYS A C 1
ATOM 783 O O . LYS A 1 96 ? 3.436 14.092 -7.899 1.00 58.25 96 LYS A O 1
ATOM 788 N N . LYS A 1 97 ? 3.734 14.183 -5.682 1.00 74.75 97 LYS A N 1
ATOM 789 C CA . LYS A 1 97 ? 4.687 13.063 -5.6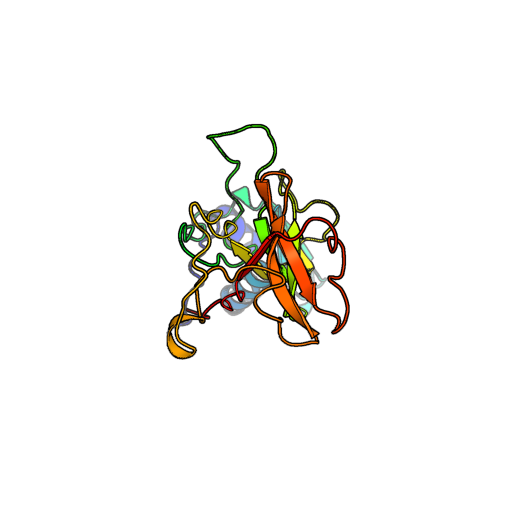65 1.00 74.75 97 LYS A CA 1
ATOM 790 C C . LYS A 1 97 ? 3.932 11.741 -5.793 1.00 74.75 97 LYS A C 1
ATOM 792 O O . LYS A 1 97 ? 2.983 11.467 -5.058 1.00 74.75 97 LYS A O 1
ATOM 797 N N . LEU A 1 98 ? 4.351 10.944 -6.762 1.00 85.81 98 LEU A N 1
ATOM 798 C CA . LEU A 1 98 ? 3.849 9.599 -6.986 1.00 85.81 98 LEU A CA 1
ATOM 799 C C . LEU A 1 98 ? 4.591 8.606 -6.106 1.00 85.81 98 LEU A C 1
ATOM 801 O O . LEU A 1 98 ? 5.799 8.718 -5.926 1.00 85.81 98 LEU A O 1
ATOM 805 N N . TRP A 1 99 ? 3.862 7.613 -5.617 1.00 91.31 99 TRP A N 1
ATOM 806 C CA . TRP A 1 99 ? 4.381 6.549 -4.772 1.00 91.31 99 TRP A CA 1
ATOM 807 C C . TRP A 1 99 ? 4.461 5.250 -5.551 1.00 91.31 99 TRP A C 1
ATOM 809 O O . TRP A 1 99 ? 3.578 4.949 -6.363 1.00 91.31 99 TRP A O 1
ATOM 819 N N . LEU A 1 100 ? 5.479 4.451 -5.251 1.00 93.62 100 LEU A N 1
ATOM 820 C CA . LEU A 1 100 ? 5.460 3.037 -5.573 1.00 93.62 100 LEU A CA 1
ATOM 821 C C . LEU A 1 100 ? 4.627 2.315 -4.515 1.00 93.62 100 LEU A C 1
ATOM 823 O O . LEU A 1 100 ? 4.862 2.481 -3.320 1.00 93.62 100 LEU A O 1
ATOM 827 N N . VAL A 1 101 ? 3.656 1.517 -4.947 1.00 95.44 101 VAL A N 1
ATOM 828 C CA . VAL A 1 101 ? 2.689 0.883 -4.051 1.00 95.44 101 VAL A CA 1
ATOM 829 C C . VAL A 1 101 ? 2.590 -0.605 -4.346 1.00 95.44 101 VAL A C 1
ATOM 831 O O . VAL A 1 101 ? 2.436 -1.006 -5.501 1.00 95.44 101 VAL A O 1
ATOM 834 N N . LYS A 1 102 ? 2.632 -1.415 -3.287 1.00 96.38 102 LYS A N 1
ATOM 835 C CA . LYS A 1 102 ? 2.307 -2.840 -3.321 1.00 96.38 102 LYS A CA 1
ATOM 836 C C . LYS A 1 102 ? 0.877 -3.036 -2.835 1.00 96.38 102 LYS A C 1
ATOM 838 O O . LYS A 1 102 ? 0.515 -2.613 -1.733 1.00 96.38 102 LYS A O 1
ATOM 843 N N . LEU A 1 103 ? 0.073 -3.694 -3.654 1.00 95.69 103 LEU A N 1
ATOM 844 C CA . LEU A 1 103 ? -1.280 -4.104 -3.311 1.00 95.69 103 LEU A CA 1
ATOM 845 C C . LEU A 1 103 ? -1.262 -5.417 -2.521 1.00 95.69 103 LEU A C 1
ATOM 847 O O . LEU A 1 103 ? -0.348 -6.230 -2.656 1.00 95.69 103 LEU A O 1
ATOM 851 N N . LYS A 1 104 ? -2.308 -5.658 -1.727 1.00 93.44 104 LYS A N 1
ATOM 852 C CA . LYS A 1 104 ? -2.472 -6.909 -0.963 1.00 93.44 104 LYS A CA 1
ATOM 853 C C . LYS A 1 104 ? -2.561 -8.154 -1.850 1.00 93.44 104 LYS A C 1
ATOM 855 O O . LYS A 1 104 ? -2.232 -9.240 -1.393 1.00 93.44 104 LYS A O 1
ATOM 860 N N . ASP A 1 105 ? -2.961 -7.997 -3.112 1.00 94.12 105 ASP A N 1
ATOM 861 C CA . ASP A 1 105 ? -2.971 -9.076 -4.111 1.00 94.12 105 ASP A CA 1
ATOM 862 C C . ASP A 1 105 ? -1.602 -9.320 -4.779 1.00 94.12 105 ASP A C 1
ATOM 864 O O . ASP A 1 105 ? -1.499 -10.114 -5.711 1.00 94.12 105 ASP A O 1
ATOM 868 N N . GLY A 1 106 ? -0.551 -8.641 -4.310 1.00 92.94 106 GLY A N 1
ATOM 869 C CA . GLY A 1 106 ? 0.826 -8.805 -4.773 1.00 92.94 106 GLY A CA 1
ATOM 870 C C . GLY A 1 106 ? 1.210 -7.924 -5.959 1.00 92.94 106 GLY A C 1
ATOM 871 O O . GLY A 1 106 ? 2.384 -7.877 -6.317 1.00 92.94 106 GLY A O 1
ATOM 872 N N . ARG A 1 107 ? 0.272 -7.194 -6.574 1.00 93.88 107 ARG A N 1
ATOM 873 C CA . ARG A 1 107 ? 0.603 -6.309 -7.699 1.00 93.88 107 ARG A CA 1
ATOM 874 C C . ARG A 1 107 ? 1.331 -5.051 -7.240 1.00 93.88 107 ARG A C 1
ATOM 876 O O . ARG A 1 107 ? 1.031 -4.489 -6.188 1.00 93.88 107 ARG A O 1
ATOM 883 N N . PHE A 1 108 ? 2.208 -4.556 -8.106 1.00 94.81 108 PHE A N 1
ATOM 884 C CA . PHE A 1 108 ? 2.844 -3.252 -7.959 1.00 94.81 108 PHE A CA 1
ATOM 885 C C . PHE A 1 108 ? 2.206 -2.228 -8.886 1.00 94.81 108 PHE A C 1
ATOM 887 O O . PHE A 1 108 ? 1.961 -2.507 -10.061 1.00 94.81 108 PHE A O 1
ATOM 894 N N . ILE A 1 109 ? 1.953 -1.041 -8.347 1.00 93.81 109 ILE A N 1
ATOM 895 C CA . ILE A 1 109 ? 1.381 0.091 -9.069 1.00 93.81 109 ILE A CA 1
ATOM 896 C C . ILE A 1 109 ? 2.126 1.377 -8.712 1.00 93.81 109 ILE A C 1
ATOM 898 O O . ILE A 1 109 ? 2.865 1.447 -7.730 1.00 93.81 109 ILE A O 1
ATOM 902 N N . THR A 1 110 ? 1.867 2.428 -9.482 1.00 92.25 110 THR A N 1
ATOM 903 C CA . THR A 1 110 ? 2.188 3.798 -9.091 1.00 92.25 110 THR A CA 1
ATOM 904 C C . THR A 1 110 ? 0.892 4.529 -8.772 1.00 92.25 110 THR A C 1
ATOM 906 O O . THR A 1 110 ? -0.054 4.454 -9.559 1.00 92.25 110 THR A O 1
ATOM 909 N N . ALA A 1 111 ? 0.837 5.226 -7.639 1.00 91.19 111 ALA A N 1
ATOM 910 C CA . ALA A 1 111 ? -0.364 5.932 -7.198 1.00 91.19 111 ALA A CA 1
ATOM 911 C C . ALA A 1 111 ? -0.040 7.290 -6.564 1.00 91.19 111 ALA A C 1
ATOM 913 O O . ALA A 1 111 ? 1.035 7.498 -6.006 1.00 91.19 111 ALA A O 1
ATOM 914 N N . GLU A 1 112 ? -0.991 8.218 -6.652 1.00 89.50 112 GLU A N 1
ATOM 915 C CA . GLU A 1 112 ? -0.942 9.506 -5.954 1.00 89.50 112 GLU A CA 1
ATOM 916 C C . GLU A 1 112 ? -1.626 9.382 -4.592 1.00 89.50 112 GLU A C 1
ATOM 918 O O . GLU A 1 112 ? -2.627 8.668 -4.463 1.00 89.50 112 GLU A O 1
ATOM 923 N N . TYR A 1 113 ? -1.129 10.126 -3.604 1.00 86.12 113 TYR A N 1
ATOM 924 C CA . TYR A 1 113 ? -1.748 10.236 -2.287 1.00 86.12 113 TYR A CA 1
ATOM 925 C C . TYR A 1 113 ? -2.050 11.700 -1.954 1.00 86.12 113 TYR A C 1
ATOM 927 O O . TYR A 1 113 ? -1.162 12.546 -2.033 1.00 86.12 113 TYR A O 1
ATOM 935 N N . ASN A 1 114 ? -3.300 11.991 -1.585 1.00 81.69 114 ASN A N 1
ATOM 936 C CA . ASN A 1 114 ? -3.753 13.318 -1.148 1.00 81.69 114 ASN A CA 1
ATOM 937 C C . ASN A 1 114 ? -4.832 13.171 -0.061 1.00 81.69 114 ASN A C 1
ATOM 939 O O . ASN A 1 114 ? -6.026 13.282 -0.344 1.00 81.69 114 ASN A O 1
ATOM 943 N N . GLY A 1 115 ? -4.426 12.779 1.151 1.00 78.00 115 GLY A N 1
ATOM 944 C CA . GLY A 1 115 ? -5.362 12.387 2.220 1.00 78.00 115 GLY A CA 1
ATOM 945 C C . GLY A 1 115 ? -6.151 11.099 1.914 1.00 78.00 115 GLY A C 1
ATOM 946 O O . GLY A 1 115 ? -7.226 10.854 2.474 1.00 78.00 115 GLY A O 1
ATOM 947 N N . GLY A 1 116 ? -5.643 10.310 0.965 1.00 83.12 116 GLY A N 1
ATOM 948 C CA . GLY A 1 116 ? -6.236 9.088 0.430 1.00 83.12 116 GLY A CA 1
ATOM 949 C C . GLY A 1 116 ? -5.591 8.707 -0.903 1.00 83.12 116 GLY A C 1
ATOM 950 O O . GLY A 1 116 ? -5.056 9.566 -1.614 1.00 83.12 116 GLY A O 1
ATOM 951 N N . TRP A 1 117 ? -5.629 7.420 -1.245 1.00 88.50 117 TRP A N 1
ATOM 952 C CA . TRP A 1 117 ? -5.048 6.908 -2.485 1.00 88.50 117 TRP A CA 1
ATOM 953 C C . TRP A 1 117 ? -5.952 7.191 -3.688 1.00 88.50 117 TRP A C 1
ATOM 955 O O . TRP A 1 117 ? -7.124 6.814 -3.732 1.00 88.50 117 TRP A O 1
ATOM 965 N N . HIS A 1 118 ? -5.420 7.863 -4.710 1.00 86.69 118 HIS A N 1
ATOM 966 C CA . HIS A 1 118 ? -6.218 8.203 -5.885 1.00 86.69 118 HIS A CA 1
ATOM 967 C C . HIS A 1 118 ? -6.576 6.945 -6.693 1.00 86.69 118 HIS A C 1
ATOM 969 O O . HIS A 1 118 ? -5.687 6.238 -7.159 1.00 86.69 118 HIS A O 1
ATOM 975 N N . ARG A 1 119 ? -7.880 6.702 -6.912 1.00 86.12 119 ARG A N 1
ATOM 976 C CA . ARG A 1 119 ? -8.446 5.545 -7.651 1.00 86.12 119 ARG A CA 1
ATOM 977 C C . ARG A 1 119 ? -8.181 4.170 -7.027 1.00 86.12 119 ARG A C 1
ATOM 979 O O . ARG A 1 119 ? -8.507 3.162 -7.655 1.00 86.12 119 ARG A O 1
ATOM 986 N N . TRP A 1 120 ? -7.652 4.114 -5.809 1.00 89.94 120 TRP A N 1
ATOM 987 C CA . TRP A 1 120 ? -7.385 2.861 -5.110 1.00 89.94 120 TRP A CA 1
ATOM 988 C C . TRP A 1 120 ? -8.006 2.892 -3.716 1.00 89.94 120 TRP A C 1
ATOM 990 O O . TRP A 1 120 ? -7.698 3.794 -2.948 1.00 89.94 120 TRP A O 1
ATOM 1000 N N . PRO A 1 121 ? -8.884 1.932 -3.388 1.00 90.50 121 PRO A N 1
ATOM 1001 C CA . PRO A 1 121 ? -9.409 1.797 -2.037 1.00 90.50 121 PRO A CA 1
ATOM 1002 C C . PRO A 1 121 ? -8.310 1.447 -1.025 1.00 90.50 121 PRO A C 1
ATOM 1004 O O . PRO A 1 121 ? -7.438 0.623 -1.325 1.00 90.50 121 PRO A O 1
ATOM 1007 N N . ASP A 1 122 ? -8.387 2.036 0.169 1.00 86.69 122 ASP A N 1
ATOM 1008 C CA . ASP A 1 122 ? -7.433 1.851 1.272 1.00 86.69 122 ASP A CA 1
ATOM 1009 C C . ASP A 1 122 ? -7.226 0.367 1.606 1.00 86.69 122 ASP A C 1
ATOM 1011 O O . ASP A 1 122 ? -6.099 -0.082 1.816 1.00 86.69 122 ASP A O 1
ATOM 1015 N N . GLU A 1 123 ? -8.297 -0.430 1.583 1.00 88.44 123 GLU A N 1
ATOM 1016 C CA . GLU A 1 123 ? -8.264 -1.844 1.941 1.00 88.44 123 GLU A CA 1
ATOM 1017 C C . GLU A 1 123 ? -7.426 -2.700 0.986 1.00 88.44 123 GLU A C 1
ATOM 1019 O O . GLU A 1 123 ? -7.049 -3.814 1.357 1.00 88.44 123 GLU A O 1
ATOM 1024 N N . LYS A 1 124 ? -7.103 -2.195 -0.213 1.00 93.19 124 LYS A N 1
ATOM 1025 C CA . LYS A 1 124 ? -6.259 -2.889 -1.197 1.00 93.19 124 LYS A CA 1
ATOM 1026 C C . LYS A 1 124 ? -4.776 -2.597 -1.027 1.00 93.19 124 LYS A C 1
ATOM 1028 O O . LYS A 1 124 ? -3.962 -3.336 -1.580 1.00 93.19 124 LYS A O 1
ATOM 1033 N N . ILE A 1 125 ? -4.417 -1.540 -0.307 1.00 93.94 125 ILE A N 1
ATOM 1034 C CA . ILE A 1 125 ? -3.031 -1.102 -0.172 1.00 93.94 125 ILE A CA 1
ATOM 1035 C C . ILE A 1 125 ? -2.351 -1.902 0.938 1.00 93.94 125 ILE A C 1
ATOM 1037 O O . ILE A 1 125 ? -2.895 -2.046 2.031 1.00 93.94 125 ILE A O 1
ATOM 1041 N N . ALA A 1 126 ? -1.170 -2.446 0.646 1.00 93.44 126 ALA A N 1
ATOM 1042 C CA . ALA A 1 126 ? -0.360 -3.167 1.624 1.00 93.44 126 ALA A CA 1
ATOM 1043 C C . ALA A 1 126 ? 0.856 -2.341 2.051 1.00 93.44 126 ALA A C 1
ATOM 1045 O O . ALA A 1 126 ? 1.076 -2.122 3.240 1.00 93.44 126 ALA A O 1
ATOM 1046 N N . PHE A 1 127 ? 1.630 -1.857 1.077 1.00 94.75 127 PHE A N 1
ATOM 1047 C CA . PHE A 1 127 ? 2.859 -1.112 1.333 1.00 94.75 127 PHE A CA 1
ATOM 1048 C C . PHE A 1 127 ? 3.046 0.019 0.331 1.00 94.75 127 PHE A C 1
ATOM 1050 O O . PHE A 1 127 ? 2.539 -0.045 -0.789 1.00 94.75 127 PHE A O 1
ATOM 1057 N N . PHE A 1 128 ? 3.831 1.021 0.711 1.00 93.94 128 PHE A N 1
ATOM 1058 C CA . PHE A 1 128 ? 4.258 2.088 -0.185 1.00 93.94 128 PHE A CA 1
ATOM 1059 C C . PHE A 1 128 ? 5.698 2.524 0.095 1.00 93.94 128 PHE A C 1
ATOM 1061 O O . PHE A 1 128 ? 6.200 2.356 1.205 1.00 93.94 128 PHE A O 1
ATOM 1068 N N . ARG A 1 129 ? 6.356 3.099 -0.909 1.00 92.69 129 ARG A N 1
ATOM 1069 C CA . ARG A 1 129 ? 7.634 3.804 -0.773 1.00 92.69 129 ARG A CA 1
ATOM 1070 C C . ARG A 1 129 ? 7.806 4.843 -1.866 1.00 92.69 129 ARG A C 1
ATOM 1072 O O . ARG A 1 129 ? 7.059 4.851 -2.850 1.00 92.69 129 ARG A O 1
ATOM 1079 N N . ASP A 1 130 ? 8.808 5.694 -1.705 1.00 89.31 130 ASP A N 1
ATOM 1080 C CA . ASP A 1 130 ? 9.247 6.553 -2.793 1.00 89.31 130 ASP A CA 1
ATOM 1081 C C . ASP A 1 130 ? 9.725 5.700 -3.987 1.00 89.31 130 ASP A C 1
ATOM 1083 O O . ASP A 1 130 ? 10.366 4.656 -3.789 1.00 89.31 130 ASP A O 1
ATOM 1087 N N . PRO A 1 131 ? 9.412 6.102 -5.234 1.00 88.31 131 PRO A N 1
ATOM 1088 C CA . PRO A 1 131 ? 10.048 5.524 -6.410 1.00 88.31 131 PRO A CA 1
ATOM 1089 C C . PRO A 1 131 ? 11.568 5.667 -6.319 1.00 88.31 131 PRO A C 1
ATOM 1091 O O . PRO A 1 131 ? 12.070 6.640 -5.753 1.00 88.31 131 PRO A O 1
ATOM 1094 N N . SER A 1 132 ? 12.297 4.719 -6.907 1.00 87.12 132 SER A N 1
ATOM 1095 C CA . SER A 1 132 ? 13.751 4.825 -7.028 1.00 87.12 132 SER A CA 1
ATOM 1096 C C . SER A 1 132 ? 14.123 6.135 -7.725 1.00 87.12 132 SER A C 1
ATOM 1098 O O . SER A 1 132 ? 13.436 6.566 -8.656 1.00 87.12 132 SER A O 1
ATOM 1100 N N . GLU A 1 133 ? 15.236 6.746 -7.317 1.00 83.19 133 GLU A N 1
ATOM 1101 C CA . GLU A 1 133 ? 15.763 7.916 -8.015 1.00 83.19 133 GLU A CA 1
ATOM 1102 C C . GLU A 1 133 ? 15.978 7.605 -9.499 1.00 83.19 133 GLU A C 1
ATOM 1104 O O . GLU A 1 133 ? 16.439 6.517 -9.872 1.00 83.19 133 GLU A O 1
ATOM 1109 N N . ALA A 1 134 ? 15.614 8.565 -10.351 1.00 77.06 134 ALA A N 1
ATOM 1110 C CA . ALA A 1 134 ? 15.815 8.441 -11.783 1.00 77.06 134 ALA A CA 1
ATOM 1111 C C . ALA A 1 134 ? 17.315 8.266 -12.084 1.00 77.06 134 ALA A C 1
ATOM 1113 O O . ALA A 1 134 ? 18.147 8.947 -11.477 1.00 77.06 134 ALA A O 1
ATOM 1114 N N . PRO A 1 135 ? 17.686 7.386 -13.028 1.00 77.38 135 PRO A N 1
ATOM 1115 C CA . PRO A 1 135 ? 19.086 7.179 -13.353 1.00 77.38 135 PRO A CA 1
ATOM 1116 C C . PRO A 1 135 ? 19.681 8.462 -13.943 1.00 77.38 135 PRO A C 1
ATOM 1118 O O . PRO A 1 135 ? 19.217 8.957 -14.969 1.00 77.38 135 PRO A O 1
ATOM 1121 N N . THR A 1 136 ? 20.737 8.984 -13.316 1.00 67.19 136 THR A N 1
ATOM 1122 C CA . THR A 1 136 ? 21.500 10.131 -13.840 1.00 67.19 136 THR A CA 1
ATOM 1123 C C . THR A 1 136 ? 22.363 9.741 -15.037 1.00 67.19 136 THR A C 1
ATOM 1125 O O . THR A 1 136 ? 22.560 10.548 -15.940 1.00 67.19 136 THR A O 1
ATOM 1128 N N . ASN A 1 137 ? 22.824 8.488 -15.077 1.00 65.06 137 ASN A N 1
ATOM 1129 C CA . ASN A 1 137 ? 23.518 7.875 -16.204 1.00 65.06 137 ASN A CA 1
ATOM 1130 C C . ASN A 1 137 ? 22.979 6.456 -16.425 1.00 65.06 137 ASN A C 1
ATOM 1132 O O . ASN A 1 137 ? 22.728 5.726 -15.468 1.00 65.06 137 ASN A O 1
ATOM 1136 N N . LEU A 1 138 ? 22.825 6.051 -17.687 1.00 66.00 138 LEU A N 1
ATOM 1137 C CA . LEU A 1 138 ? 22.471 4.677 -18.046 1.00 66.00 138 LEU A CA 1
ATOM 1138 C C . LEU A 1 138 ? 23.756 3.890 -18.321 1.00 66.00 138 LEU A C 1
ATOM 1140 O O . LEU A 1 138 ? 24.442 4.140 -19.313 1.00 66.00 138 LEU A O 1
ATOM 1144 N N . CYS A 1 139 ? 24.100 2.959 -17.432 1.00 55.25 139 CYS A N 1
ATOM 1145 C CA . CYS A 1 139 ? 25.269 2.097 -17.593 1.00 55.25 139 CYS A CA 1
ATOM 1146 C C . CYS A 1 139 ? 24.978 1.011 -18.639 1.00 55.25 139 CYS A C 1
ATOM 1148 O O . CYS A 1 139 ? 24.134 0.149 -18.418 1.00 55.25 139 CYS A O 1
ATOM 1150 N N . ARG A 1 140 ? 25.684 1.055 -19.776 1.00 54.22 140 ARG A N 1
ATOM 1151 C CA . ARG A 1 140 ? 25.493 0.123 -20.907 1.00 54.22 140 ARG A CA 1
ATOM 1152 C C . ARG A 1 140 ? 26.341 -1.155 -20.835 1.00 54.22 140 ARG A C 1
ATOM 1154 O O . ARG A 1 140 ? 26.055 -2.119 -21.530 1.00 54.22 140 ARG A O 1
ATOM 1161 N N . ASN A 1 141 ? 27.375 -1.170 -19.991 1.00 54.56 141 ASN A N 1
ATOM 1162 C CA . ASN A 1 141 ? 28.333 -2.274 -19.873 1.00 54.56 141 ASN A CA 1
ATOM 1163 C C . ASN A 1 141 ? 28.338 -2.816 -18.434 1.00 54.56 141 ASN A C 1
ATOM 1165 O O . ASN A 1 141 ? 29.216 -2.459 -17.654 1.00 54.56 141 ASN A O 1
ATOM 1169 N N . LEU A 1 142 ? 27.344 -3.632 -18.075 1.00 56.94 142 LEU A N 1
ATOM 1170 C CA . LEU A 1 142 ? 27.245 -4.282 -16.759 1.00 56.94 142 LEU A CA 1
ATOM 1171 C C . LEU A 1 142 ? 27.351 -5.806 -16.903 1.00 56.94 142 LEU A C 1
ATOM 1173 O O . LEU A 1 142 ? 26.746 -6.384 -17.813 1.00 56.94 142 LEU A O 1
ATOM 1177 N N . SER A 1 143 ? 28.089 -6.461 -16.001 1.00 53.62 143 SER A N 1
ATOM 1178 C CA . SER A 1 143 ? 28.102 -7.927 -15.893 1.00 53.62 143 SER A CA 1
ATOM 1179 C C . SER A 1 143 ? 26.769 -8.445 -15.333 1.00 53.62 143 SER A C 1
ATOM 1181 O O . SER A 1 143 ? 26.049 -7.713 -14.657 1.00 53.62 143 SER A O 1
ATOM 1183 N N . ASP A 1 144 ? 26.401 -9.703 -15.608 1.00 54.78 144 ASP A N 1
ATOM 1184 C CA . ASP A 1 144 ? 25.099 -10.273 -15.203 1.00 54.78 144 ASP A CA 1
ATOM 1185 C C . ASP A 1 144 ? 24.840 -10.215 -13.686 1.00 54.78 144 ASP A C 1
ATOM 1187 O O . ASP A 1 144 ? 23.704 -10.025 -13.256 1.00 54.78 144 ASP A O 1
ATOM 1191 N N . THR A 1 145 ? 25.897 -10.306 -12.881 1.00 47.16 145 THR A N 1
ATOM 1192 C CA . THR A 1 145 ? 25.869 -10.239 -11.412 1.00 47.16 145 THR A CA 1
ATOM 1193 C C . THR A 1 145 ? 25.658 -8.835 -10.840 1.00 47.16 145 THR A C 1
ATOM 1195 O O . THR A 1 145 ? 25.280 -8.717 -9.681 1.00 47.16 145 THR A O 1
ATOM 1198 N N . GLU A 1 146 ? 25.855 -7.773 -11.624 1.00 49.09 146 GLU A N 1
ATOM 1199 C CA . GLU A 1 146 ? 25.662 -6.380 -11.180 1.00 49.09 146 GLU A CA 1
ATOM 1200 C C . GLU A 1 146 ? 24.236 -5.868 -11.458 1.00 49.09 146 GLU A C 1
ATOM 1202 O O . GLU A 1 146 ? 23.893 -4.750 -11.092 1.00 49.09 146 GLU A O 1
ATOM 1207 N N . LYS A 1 147 ? 23.382 -6.666 -12.116 1.00 53.53 147 LYS A N 1
ATOM 1208 C CA . LYS A 1 147 ? 22.090 -6.209 -12.659 1.00 53.53 147 LYS A CA 1
ATOM 1209 C C . LYS A 1 147 ? 20.965 -6.092 -11.628 1.00 53.53 147 LYS A C 1
ATOM 1211 O O . LYS A 1 147 ? 20.051 -5.295 -11.835 1.00 53.53 147 LYS A O 1
ATOM 1216 N N . SER A 1 148 ? 21.000 -6.855 -10.534 1.00 53.72 148 SER A N 1
ATOM 1217 C CA . SER A 1 148 ? 20.002 -6.726 -9.466 1.00 53.72 148 SER A CA 1
ATOM 1218 C C . SER A 1 148 ? 20.249 -5.420 -8.710 1.00 53.72 148 SER A C 1
ATOM 1220 O O . SER A 1 148 ? 21.323 -5.241 -8.144 1.00 53.72 148 SER A O 1
ATOM 1222 N N . ASN A 1 149 ? 19.260 -4.526 -8.710 1.00 63.44 149 ASN A N 1
ATOM 1223 C CA . ASN A 1 149 ? 19.242 -3.191 -8.081 1.00 63.44 149 ASN A CA 1
ATOM 1224 C C . ASN A 1 149 ? 19.777 -2.024 -8.930 1.00 63.44 149 ASN A C 1
ATOM 1226 O O . ASN A 1 149 ? 19.685 -0.873 -8.492 1.00 63.44 149 ASN A O 1
ATOM 1230 N N . LEU A 1 150 ? 20.236 -2.271 -10.160 1.00 78.50 150 LEU A N 1
ATOM 1231 C CA . LEU A 1 150 ? 20.622 -1.214 -11.099 1.00 78.50 150 LEU A CA 1
ATOM 1232 C C . LEU A 1 150 ? 19.527 -0.928 -12.134 1.00 78.50 150 LEU A C 1
ATOM 1234 O O . LEU A 1 150 ? 18.704 -1.778 -12.472 1.00 78.50 150 LEU A O 1
ATOM 1238 N N . TRP A 1 151 ? 19.533 0.300 -12.648 1.00 86.88 151 TRP A N 1
ATOM 1239 C CA . TRP A 1 151 ? 18.730 0.684 -13.804 1.00 86.88 151 TRP A CA 1
ATOM 1240 C C . TRP A 1 151 ? 19.344 0.107 -15.081 1.00 86.88 151 TRP A C 1
ATOM 1242 O O . TRP A 1 151 ? 20.477 0.436 -15.433 1.00 86.88 151 TRP A O 1
ATOM 1252 N N . LEU A 1 152 ? 18.580 -0.714 -15.796 1.00 88.00 152 LEU A N 1
ATOM 1253 C CA . LEU A 1 152 ? 18.982 -1.328 -17.056 1.00 88.00 152 LEU A CA 1
ATOM 1254 C C . LEU A 1 152 ? 18.403 -0.547 -18.243 1.00 88.00 152 LEU A C 1
ATOM 1256 O O . LEU A 1 152 ? 17.189 -0.311 -18.272 1.00 88.00 152 LEU A O 1
ATOM 1260 N N . PRO A 1 153 ? 19.220 -0.145 -19.234 1.00 88.06 153 PRO A N 1
ATOM 1261 C CA . PRO A 1 153 ? 18.721 0.524 -20.431 1.00 88.06 153 PRO A CA 1
ATOM 1262 C C . PRO A 1 153 ? 17.803 -0.386 -21.262 1.00 88.06 153 PRO A C 1
ATOM 1264 O O . PRO A 1 153 ? 18.113 -1.548 -21.524 1.00 88.06 153 PRO A O 1
ATOM 1267 N N . TYR A 1 154 ? 16.688 0.173 -21.731 1.00 85.94 154 TYR A N 1
ATOM 1268 C CA . TYR A 1 154 ? 15.791 -0.456 -22.703 1.00 85.94 154 TYR A CA 1
ATOM 1269 C C . TYR A 1 154 ? 15.971 0.221 -24.076 1.00 85.94 154 TYR A C 1
ATOM 1271 O O . TYR A 1 154 ? 16.024 1.454 -24.128 1.00 85.94 154 TYR A O 1
ATOM 1279 N N . PRO A 1 155 ? 16.049 -0.529 -25.196 1.00 86.62 155 PRO A N 1
ATOM 1280 C CA . PRO A 1 155 ? 15.820 -1.974 -25.329 1.00 86.62 155 PRO A CA 1
ATOM 1281 C C . PRO A 1 155 ? 17.083 -2.852 -25.232 1.00 86.62 155 PRO A C 1
ATOM 1283 O O . PRO A 1 155 ? 17.018 -4.032 -25.561 1.00 86.62 155 PRO A O 1
ATOM 1286 N N . GLU A 1 156 ? 18.227 -2.300 -24.814 1.00 86.12 156 GLU A N 1
ATOM 1287 C CA . GLU A 1 156 ? 19.511 -3.026 -24.741 1.00 86.12 156 GLU A CA 1
ATOM 1288 C C . GLU A 1 156 ? 19.433 -4.271 -23.835 1.00 86.12 156 GLU A C 1
ATOM 1290 O O . GLU A 1 156 ? 20.009 -5.313 -24.151 1.00 86.12 156 GLU A O 1
ATOM 1295 N N . HIS A 1 157 ? 18.661 -4.191 -22.748 1.00 84.94 157 HIS A N 1
ATOM 1296 C CA . HIS A 1 157 ? 18.268 -5.337 -21.935 1.00 84.94 157 HIS A CA 1
ATOM 1297 C C . HIS A 1 157 ? 16.773 -5.631 -22.067 1.00 84.94 157 HIS A C 1
ATOM 1299 O O . HIS A 1 157 ? 15.939 -4.723 -22.114 1.00 84.94 157 HIS A O 1
ATOM 1305 N N . VAL A 1 158 ? 16.436 -6.922 -22.073 1.00 85.62 158 VAL A N 1
ATOM 1306 C CA . VAL A 1 158 ? 15.054 -7.402 -22.164 1.00 85.62 158 VAL A CA 1
ATOM 1307 C C . VAL A 1 158 ? 14.579 -7.845 -20.774 1.00 85.62 158 VAL A C 1
ATOM 1309 O O . VAL A 1 158 ? 15.237 -8.689 -20.161 1.00 85.62 158 VAL A O 1
ATOM 1312 N N . PRO A 1 159 ? 13.467 -7.296 -20.252 1.00 89.06 159 PRO A N 1
ATOM 1313 C CA . PRO A 1 159 ? 12.905 -7.720 -18.973 1.00 89.06 159 PRO A CA 1
ATOM 1314 C C . PRO A 1 159 ? 12.318 -9.136 -19.033 1.00 89.06 159 PRO A C 1
ATOM 1316 O O . PRO A 1 159 ? 12.024 -9.674 -20.100 1.00 89.06 159 PRO A O 1
ATOM 1319 N N . VAL A 1 160 ? 12.073 -9.730 -17.865 1.00 91.50 160 VAL A N 1
ATOM 1320 C CA . VAL A 1 160 ? 11.404 -11.031 -17.768 1.00 91.50 160 VAL A CA 1
ATOM 1321 C C . VAL A 1 160 ? 9.901 -10.855 -17.976 1.00 91.50 160 VAL A C 1
ATOM 1323 O O . VAL A 1 160 ? 9.261 -10.016 -17.340 1.00 91.50 160 VAL A O 1
ATOM 1326 N N . THR A 1 161 ? 9.324 -11.664 -18.862 1.00 93.44 161 THR A N 1
ATOM 1327 C CA . THR A 1 161 ? 7.886 -11.655 -19.163 1.00 93.44 161 THR A CA 1
ATOM 1328 C C . THR A 1 161 ? 7.045 -11.917 -17.916 1.00 93.44 161 THR A C 1
ATOM 1330 O O . THR A 1 161 ? 7.326 -12.825 -17.137 1.00 93.44 161 THR A O 1
ATOM 1333 N N . GLY A 1 162 ? 5.990 -11.123 -17.737 1.00 91.25 162 GLY A N 1
ATOM 1334 C CA . GLY A 1 162 ? 5.049 -11.219 -16.622 1.00 91.25 162 GLY A CA 1
ATOM 1335 C C . GLY A 1 162 ? 5.502 -10.513 -15.343 1.00 91.25 162 GLY A C 1
ATOM 1336 O O . GLY A 1 162 ? 4.699 -10.383 -14.421 1.00 91.25 162 GLY A O 1
ATOM 1337 N N . LYS A 1 163 ? 6.745 -10.016 -15.274 1.00 92.75 163 LYS A N 1
ATOM 1338 C CA . LYS A 1 163 ? 7.233 -9.247 -14.123 1.00 92.75 163 LYS A CA 1
ATOM 1339 C C . LYS A 1 163 ? 6.912 -7.758 -14.245 1.00 92.75 163 LYS A C 1
ATOM 1341 O O . LYS A 1 163 ? 6.890 -7.187 -15.339 1.00 92.75 163 LYS A O 1
ATOM 1346 N N . THR A 1 164 ? 6.691 -7.131 -13.091 1.00 94.62 164 THR A N 1
ATOM 1347 C CA . THR A 1 164 ? 6.505 -5.682 -12.953 1.00 94.62 164 THR A CA 1
ATOM 1348 C C . THR A 1 164 ? 7.792 -5.037 -12.465 1.00 94.62 164 THR A C 1
ATOM 1350 O O . THR A 1 164 ? 8.438 -5.543 -11.553 1.00 94.62 164 THR A O 1
ATOM 1353 N N . TYR A 1 165 ? 8.143 -3.914 -13.080 1.00 93.75 165 TYR A N 1
ATOM 1354 C CA . TYR A 1 165 ? 9.377 -3.177 -12.848 1.00 93.75 165 TYR A CA 1
ATOM 1355 C C . TYR A 1 165 ? 9.071 -1.721 -12.519 1.00 93.75 165 TYR A C 1
ATOM 1357 O O . TYR A 1 165 ? 8.025 -1.196 -12.916 1.00 93.75 165 TYR A O 1
ATOM 1365 N N . GLU A 1 166 ? 10.013 -1.051 -11.858 1.00 93.44 166 GLU A N 1
ATOM 1366 C CA . GLU A 1 166 ? 10.110 0.400 -11.969 1.00 93.44 166 GLU A CA 1
ATOM 1367 C C . GLU A 1 166 ? 10.624 0.722 -13.374 1.00 93.44 166 GLU A C 1
ATOM 1369 O O . GLU A 1 166 ? 11.575 0.106 -13.851 1.00 93.44 166 GLU A O 1
ATOM 1374 N N . VAL A 1 167 ? 9.999 1.670 -14.059 1.00 92.44 167 VAL A N 1
ATOM 1375 C CA . VAL A 1 167 ? 10.386 2.123 -15.392 1.00 92.44 167 VAL A CA 1
ATOM 1376 C C . VAL A 1 167 ? 10.608 3.624 -15.378 1.00 92.44 167 VAL A C 1
ATOM 1378 O O . VAL A 1 167 ? 9.762 4.389 -14.914 1.00 92.44 167 VAL A O 1
ATOM 1381 N N . PHE A 1 168 ? 11.750 4.042 -15.909 1.00 90.06 168 PHE A N 1
ATOM 1382 C CA . PHE A 1 168 ? 12.062 5.438 -16.157 1.00 90.06 168 PHE A CA 1
ATOM 1383 C C . PHE A 1 168 ? 11.570 5.796 -17.555 1.00 90.06 168 PHE A C 1
ATOM 1385 O O . PHE A 1 168 ? 11.992 5.188 -18.547 1.00 90.06 168 PHE A O 1
ATOM 1392 N N . ILE A 1 169 ? 10.651 6.756 -17.635 1.00 88.31 169 ILE A N 1
ATOM 1393 C CA . ILE A 1 169 ? 10.026 7.166 -18.893 1.00 88.31 169 ILE A CA 1
ATOM 1394 C C . ILE A 1 169 ? 10.567 8.509 -19.387 1.00 88.31 169 ILE A C 1
ATOM 1396 O O . ILE A 1 169 ? 11.066 9.329 -18.626 1.00 88.31 169 ILE A O 1
ATOM 1400 N N . SER A 1 170 ? 10.435 8.760 -20.688 1.00 83.81 170 SER A N 1
ATOM 1401 C CA . SER A 1 170 ? 10.986 9.930 -21.382 1.00 83.81 170 SER A CA 1
ATOM 1402 C C . SER A 1 170 ? 10.502 11.287 -20.860 1.00 83.81 170 SER A C 1
ATOM 1404 O O . SER A 1 170 ? 11.087 12.302 -21.219 1.00 83.81 170 SER A O 1
ATOM 1406 N N . THR A 1 171 ? 9.432 11.324 -20.060 1.00 81.44 171 THR A N 1
ATOM 1407 C CA . THR A 1 171 ? 8.948 12.535 -19.375 1.00 81.44 171 THR A CA 1
ATOM 1408 C C . THR A 1 171 ? 9.763 12.886 -18.128 1.00 81.44 171 THR A C 1
ATOM 1410 O O . THR A 1 171 ? 9.503 13.915 -17.518 1.00 81.44 171 THR A O 1
ATOM 1413 N N . GLY A 1 172 ? 10.752 12.065 -17.759 1.00 80.31 172 GLY A N 1
ATOM 1414 C CA . GLY A 1 172 ? 11.595 12.268 -16.580 1.00 80.31 172 GLY A CA 1
ATOM 1415 C C . GLY A 1 172 ? 11.043 11.624 -15.310 1.00 80.31 172 GLY A C 1
ATOM 1416 O O . GLY A 1 172 ? 11.599 11.816 -14.235 1.00 80.31 172 GLY A O 1
ATOM 1417 N N . GLU A 1 173 ? 9.965 10.852 -15.416 1.00 84.50 173 GLU A N 1
ATOM 1418 C CA . GLU A 1 173 ? 9.297 10.271 -14.260 1.00 84.50 173 GLU A CA 1
ATOM 1419 C C . GLU A 1 173 ? 9.580 8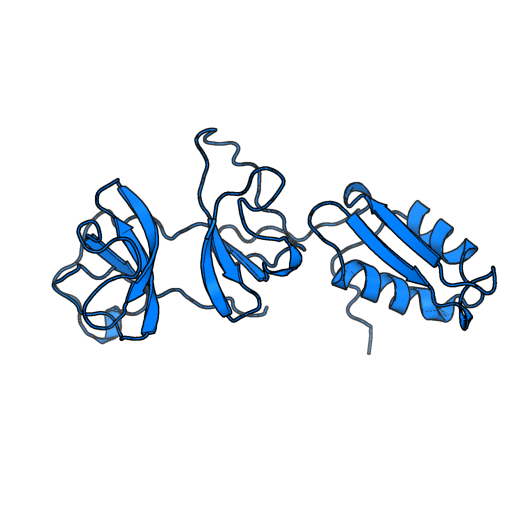.774 -14.115 1.00 84.50 173 GLU A C 1
ATOM 1421 O O . GLU A 1 173 ? 9.825 8.068 -15.098 1.00 84.50 173 GLU A O 1
ATOM 1426 N N . VAL A 1 174 ? 9.472 8.276 -12.883 1.00 88.56 174 VAL A N 1
ATOM 1427 C CA . VAL A 1 174 ? 9.485 6.841 -12.583 1.00 88.56 174 VAL A CA 1
ATOM 1428 C C . VAL A 1 174 ? 8.053 6.346 -12.381 1.00 88.56 174 VAL A C 1
ATOM 1430 O O . VAL A 1 174 ? 7.215 7.010 -11.759 1.00 88.56 174 VAL A O 1
ATOM 1433 N N . ARG A 1 175 ? 7.744 5.196 -12.980 1.00 90.88 175 ARG A N 1
ATOM 1434 C CA . ARG A 1 175 ? 6.437 4.527 -12.950 1.00 90.88 175 ARG A CA 1
ATOM 1435 C C . ARG A 1 175 ? 6.615 3.031 -12.746 1.00 90.88 175 ARG A C 1
ATOM 1437 O O . ARG A 1 175 ? 7.719 2.520 -12.818 1.00 90.88 175 ARG A O 1
ATOM 1444 N N . THR A 1 176 ? 5.517 2.322 -12.549 1.00 92.94 176 THR A N 1
ATOM 1445 C CA . THR A 1 176 ? 5.466 0.865 -12.644 1.00 92.94 176 THR A CA 1
ATOM 1446 C C . THR A 1 176 ? 4.964 0.449 -14.013 1.00 92.94 176 THR A C 1
ATOM 1448 O O . THR A 1 176 ? 4.038 1.054 -14.560 1.00 92.94 176 THR A O 1
ATOM 1451 N N . ALA A 1 177 ? 5.562 -0.598 -14.568 1.00 93.81 177 ALA A N 1
ATOM 1452 C CA . ALA A 1 177 ? 5.041 -1.251 -15.758 1.00 93.81 177 ALA A CA 1
ATOM 1453 C C . ALA A 1 177 ? 5.370 -2.742 -15.745 1.00 93.81 177 ALA A C 1
ATOM 1455 O O . ALA A 1 177 ? 6.433 -3.159 -15.288 1.00 93.81 177 ALA A O 1
ATOM 1456 N N . THR A 1 178 ? 4.449 -3.540 -16.274 1.00 94.12 178 THR A N 1
ATOM 1457 C CA . THR A 1 178 ? 4.631 -4.982 -16.448 1.00 94.12 178 THR A CA 1
ATOM 1458 C C . THR A 1 178 ? 5.104 -5.241 -17.866 1.00 94.12 178 THR A C 1
ATOM 1460 O O . THR A 1 178 ? 4.497 -4.730 -18.811 1.00 94.12 178 THR A O 1
ATOM 1463 N N . TRP A 1 179 ? 6.164 -6.031 -18.019 1.00 93.88 179 TRP A N 1
ATOM 1464 C CA . TRP A 1 179 ? 6.609 -6.494 -19.329 1.00 93.88 179 TRP A CA 1
ATOM 1465 C C . TRP A 1 179 ? 5.755 -7.683 -19.775 1.00 93.88 179 TRP A C 1
ATOM 1467 O O . TRP A 1 179 ? 5.673 -8.692 -19.076 1.00 93.88 179 TRP A O 1
ATOM 1477 N N . ARG A 1 180 ? 5.102 -7.581 -20.933 1.00 91.00 180 ARG A N 1
ATOM 1478 C CA . ARG A 1 180 ? 4.206 -8.609 -21.490 1.00 91.00 180 ARG A CA 1
ATOM 1479 C C . ARG A 1 180 ? 4.900 -9.550 -22.478 1.00 91.00 180 ARG A C 1
ATOM 1481 O O . ARG A 1 180 ? 4.251 -10.425 -23.036 1.00 91.00 180 ARG A O 1
ATOM 1488 N N . GLY A 1 181 ? 6.212 -9.408 -22.662 1.00 88.62 181 GLY A N 1
ATOM 1489 C CA . GLY A 1 181 ? 7.033 -10.248 -23.541 1.00 88.62 181 GLY A CA 1
ATOM 1490 C C . GLY A 1 181 ? 7.390 -9.566 -24.857 1.00 88.62 181 GLY A C 1
ATOM 1491 O O . GLY A 1 181 ? 8.516 -9.699 -25.325 1.00 88.62 181 GLY A O 1
ATOM 1492 N N . GLU A 1 182 ? 6.464 -8.784 -25.398 1.00 87.62 182 GLU A N 1
ATOM 1493 C CA . GLU A 1 182 ? 6.675 -7.941 -26.580 1.00 87.62 182 GLU A CA 1
ATOM 1494 C C . GLU A 1 182 ? 6.631 -6.448 -26.244 1.00 87.62 182 GLU A C 1
ATOM 1496 O O . GLU A 1 182 ? 7.223 -5.629 -26.947 1.00 87.62 182 GLU A O 1
ATOM 1501 N N . ASP A 1 183 ? 5.930 -6.094 -25.164 1.00 89.31 183 ASP A N 1
ATOM 1502 C CA . ASP A 1 183 ? 5.542 -4.724 -24.892 1.00 89.31 183 ASP A CA 1
ATOM 1503 C C . ASP A 1 183 ? 5.297 -4.478 -23.375 1.00 89.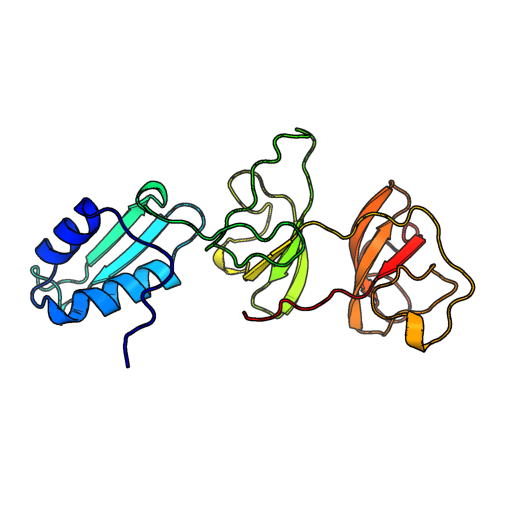31 183 ASP A C 1
ATOM 1505 O O . ASP A 1 183 ? 5.033 -5.380 -22.584 1.00 89.31 183 ASP A O 1
ATOM 1509 N N . TRP A 1 184 ? 5.445 -3.236 -22.925 1.00 91.44 184 TRP A N 1
ATOM 1510 C CA . TRP A 1 184 ? 5.151 -2.710 -21.598 1.00 91.44 184 TRP A CA 1
ATOM 1511 C C . TRP A 1 184 ? 3.671 -2.362 -21.466 1.00 91.44 184 TRP A C 1
ATOM 1513 O O . TRP A 1 184 ? 3.105 -1.684 -22.320 1.00 91.44 184 TRP A O 1
ATOM 1523 N N . SER A 1 185 ? 3.070 -2.688 -20.323 1.00 87.25 185 SER A N 1
ATOM 1524 C CA . SER A 1 185 ? 1.623 -2.577 -20.113 1.00 87.25 185 SER A CA 1
ATOM 1525 C C . SER A 1 185 ? 0.976 -1.202 -20.353 1.00 87.25 185 SER A C 1
ATOM 1527 O O . SER A 1 185 ? -0.230 -1.165 -20.603 1.00 87.25 185 SER A O 1
ATOM 1529 N N . TYR A 1 186 ? 1.734 -0.097 -20.293 1.00 70.06 186 TYR A N 1
ATOM 1530 C CA . TYR A 1 186 ? 1.205 1.267 -20.464 1.00 70.06 186 TYR A CA 1
ATOM 1531 C C . TYR A 1 186 ? 2.135 2.266 -21.191 1.00 70.06 186 TYR A C 1
ATOM 1533 O O . TYR A 1 186 ? 1.671 3.342 -21.570 1.00 70.06 186 TYR A O 1
ATOM 1541 N N . PHE A 1 187 ? 3.429 1.967 -21.398 1.00 65.62 187 PHE A N 1
ATOM 1542 C CA . PHE A 1 187 ? 4.432 3.014 -21.687 1.00 65.62 187 PHE A CA 1
ATOM 1543 C C . PHE A 1 187 ? 5.473 2.694 -22.772 1.00 65.62 187 PHE A C 1
ATOM 1545 O O . PHE A 1 187 ? 6.494 3.375 -22.819 1.00 65.62 187 PHE A O 1
ATOM 1552 N N . ASN A 1 188 ? 5.241 1.725 -23.663 1.00 61.56 188 ASN A N 1
ATOM 1553 C CA . ASN A 1 188 ? 6.271 1.225 -24.594 1.00 61.56 188 ASN A CA 1
ATOM 1554 C C . ASN A 1 188 ? 7.165 2.271 -25.256 1.00 61.56 188 ASN A C 1
ATOM 1556 O O . ASN A 1 188 ? 8.376 2.251 -25.067 1.00 61.56 188 ASN A O 1
ATOM 1560 N N . ALA A 1 189 ? 6.578 3.227 -25.978 1.00 61.38 189 ALA A N 1
ATOM 1561 C CA . ALA A 1 189 ? 7.340 4.238 -26.712 1.00 61.38 189 ALA A CA 1
ATOM 1562 C C . ALA A 1 189 ? 8.079 5.252 -25.810 1.00 61.38 189 ALA A C 1
ATOM 1564 O O . ALA A 1 189 ? 8.798 6.117 -26.308 1.00 61.38 189 ALA A O 1
ATOM 1565 N N . LYS A 1 190 ? 7.882 5.185 -24.489 1.00 83.44 190 LYS A N 1
ATOM 1566 C CA . LYS A 1 190 ? 8.407 6.145 -23.516 1.00 83.44 190 LYS A CA 1
ATOM 1567 C C . LYS A 1 190 ? 9.431 5.537 -22.563 1.00 83.44 190 LYS A C 1
ATOM 1569 O O . LYS A 1 190 ? 10.186 6.312 -21.988 1.00 83.44 190 LYS A O 1
ATOM 1574 N N . VAL A 1 191 ? 9.492 4.215 -22.389 1.00 89.44 191 VAL A N 1
ATOM 1575 C CA . VAL A 1 191 ? 10.446 3.586 -21.458 1.00 89.44 191 VAL A CA 1
ATOM 1576 C C . VAL A 1 191 ? 11.880 3.748 -21.971 1.00 89.44 191 VAL A C 1
ATOM 1578 O O . VAL A 1 191 ? 12.183 3.433 -23.119 1.00 89.44 191 VAL A O 1
ATOM 1581 N N . LYS A 1 192 ? 12.760 4.262 -21.109 1.00 88.88 192 LYS A N 1
ATOM 1582 C CA . LYS A 1 192 ? 14.200 4.434 -21.359 1.00 88.88 192 LYS A CA 1
ATOM 1583 C C . LYS A 1 192 ? 15.046 3.445 -20.569 1.00 88.88 192 LYS A C 1
ATOM 1585 O O . LYS A 1 192 ? 16.086 3.008 -21.050 1.00 88.88 192 LYS A O 1
ATOM 1590 N N . ALA A 1 193 ? 14.598 3.097 -19.369 1.00 90.69 193 ALA A N 1
ATOM 1591 C CA . ALA A 1 193 ? 15.259 2.131 -18.511 1.00 90.69 193 ALA A CA 1
ATOM 1592 C C . ALA A 1 193 ? 14.259 1.476 -17.562 1.00 90.69 193 ALA A C 1
ATOM 1594 O O . ALA A 1 193 ? 13.173 2.015 -17.332 1.00 90.69 193 ALA A O 1
ATOM 1595 N N . PHE A 1 194 ? 14.638 0.336 -17.001 1.00 91.81 194 PHE A N 1
ATOM 1596 C CA . PHE A 1 194 ? 13.848 -0.380 -16.008 1.00 91.81 194 PHE A CA 1
ATOM 1597 C C . PHE A 1 194 ? 14.724 -0.909 -14.870 1.00 91.81 194 PHE A C 1
ATOM 1599 O O . PHE A 1 194 ? 15.912 -1.155 -15.059 1.00 91.81 194 PHE A O 1
ATOM 1606 N N . LYS A 1 195 ? 14.134 -1.072 -13.688 1.00 91.19 195 LYS A N 1
ATOM 1607 C CA . LYS A 1 195 ? 14.770 -1.609 -12.482 1.00 91.19 195 LYS A CA 1
ATOM 1608 C C . LYS A 1 195 ? 13.803 -2.577 -11.804 1.00 91.19 195 LYS A C 1
ATOM 1610 O O . LYS A 1 195 ? 12.598 -2.324 -11.754 1.00 91.19 195 LYS A O 1
ATOM 1615 N N . GLU A 1 196 ? 14.312 -3.712 -11.330 1.00 92.00 196 GLU A N 1
ATOM 1616 C CA . GLU A 1 196 ? 13.492 -4.680 -10.592 1.00 92.00 196 GLU 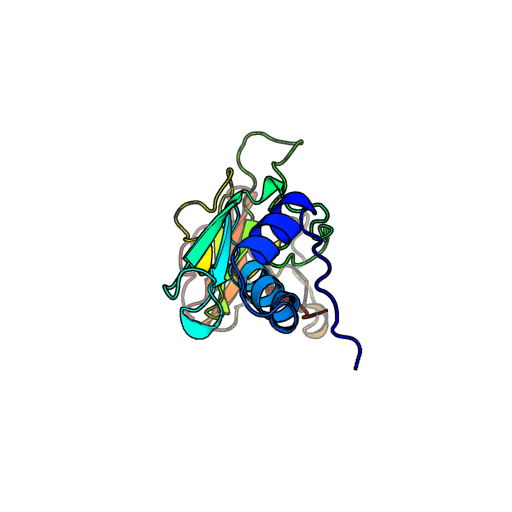A CA 1
ATOM 1617 C C . GLU A 1 196 ? 13.008 -4.074 -9.272 1.00 92.00 196 GLU A C 1
ATOM 1619 O O . GLU A 1 196 ? 13.743 -3.356 -8.592 1.00 92.00 196 GLU A O 1
ATOM 1624 N N . ILE A 1 197 ? 11.741 -4.324 -8.940 1.00 92.44 197 ILE A N 1
ATOM 1625 C CA . ILE A 1 197 ? 11.157 -3.850 -7.690 1.00 92.44 197 ILE A CA 1
ATOM 1626 C C . ILE A 1 197 ? 11.584 -4.803 -6.581 1.00 92.44 197 ILE A C 1
ATOM 1628 O O . ILE A 1 197 ? 11.204 -5.972 -6.582 1.00 92.44 197 ILE A O 1
ATOM 1632 N N . GLU A 1 198 ? 12.335 -4.286 -5.615 1.00 88.12 198 GLU A N 1
ATOM 1633 C CA . GLU A 1 198 ? 12.601 -5.002 -4.372 1.00 88.12 198 GLU A CA 1
ATOM 1634 C C . GLU A 1 198 ? 11.295 -5.189 -3.590 1.00 88.12 198 GLU A C 1
ATOM 1636 O O . GLU A 1 198 ? 10.570 -4.224 -3.326 1.00 88.12 198 GLU A O 1
ATOM 1641 N N . GLU A 1 199 ? 10.989 -6.433 -3.229 1.00 87.88 199 GLU A N 1
ATOM 1642 C CA . GLU A 1 199 ? 9.845 -6.780 -2.386 1.00 87.88 199 GLU A CA 1
ATOM 1643 C C . GLU A 1 199 ? 10.015 -6.190 -0.971 1.00 87.88 199 GLU A C 1
ATOM 1645 O O . GLU A 1 199 ? 11.134 -6.162 -0.456 1.00 87.88 199 GLU A O 1
ATOM 1650 N N . PRO A 1 200 ? 8.937 -5.740 -0.300 1.00 85.31 200 PRO A N 1
ATOM 1651 C CA . PRO A 1 200 ? 9.016 -5.357 1.102 1.00 85.31 200 PRO A CA 1
ATOM 1652 C C . PRO A 1 200 ? 9.475 -6.545 1.947 1.00 85.31 200 PRO A C 1
ATOM 1654 O O . PRO A 1 200 ? 8.830 -7.596 1.964 1.00 85.31 200 PRO A O 1
ATOM 1657 N N . SER A 1 201 ? 10.568 -6.358 2.679 1.00 72.25 201 SER A N 1
ATOM 1658 C CA . SER A 1 201 ? 10.938 -7.232 3.782 1.00 72.25 201 SER A CA 1
ATOM 1659 C C . SER A 1 201 ? 9.938 -7.028 4.919 1.00 72.25 201 SER A C 1
ATOM 1661 O O . SER A 1 201 ? 9.705 -5.907 5.369 1.00 72.25 201 SER A O 1
ATOM 1663 N N . LEU A 1 202 ? 9.315 -8.117 5.371 1.00 56.25 202 LEU A N 1
ATOM 1664 C CA . LEU A 1 202 ? 8.599 -8.116 6.643 1.00 56.25 202 LEU A CA 1
ATOM 1665 C C . LEU A 1 202 ? 9.673 -8.023 7.734 1.00 56.25 202 LEU A C 1
ATOM 1667 O O . LEU A 1 202 ? 10.418 -8.984 7.928 1.00 56.25 202 LEU A O 1
ATOM 1671 N N . ILE A 1 203 ? 9.812 -6.847 8.348 1.00 46.97 203 ILE A N 1
ATOM 1672 C CA . ILE A 1 203 ? 10.608 -6.648 9.568 1.00 46.97 203 ILE A CA 1
ATOM 1673 C C . ILE A 1 203 ? 9.693 -6.889 10.761 1.00 46.97 203 ILE A C 1
ATOM 1675 O O . ILE A 1 203 ? 8.565 -6.344 10.731 1.00 46.97 203 ILE A O 1
#

Secondary structure (DSSP, 8-state):
------S--B-HHHHHHHHHHBS-GGGHHHHHHHHHHT--SSEEEEEE-TTTBTTSS-EEEEEEGGGBSS-PPP-SSS-EETTTSPPP--TT-SS--EEEEEETTS-EEEEEBSSSBTTS-GGGEEEEEPPPPPPSS------GGG-TTSPEETTTSPPPTT-EEEEEETTS-EEEEEB-SSSBTTTGGGEEEEEEPPPPP--

Foldseek 3Di:
DPPPPDQWDFAVVVLVVVVVFFPDNVCSSVQVVVQVVPDALFWGWGWDCLVGTPVSHIDIDIDTPVRTPDADDDDQPAKDFPPSPDDDPDPPDPPWQWKFFAFPVGDIWIFTDDSHTPPDDRNGTTIIYHQDQDDPDADLDDDPVVQAFDWHFPPSDDDDAQAKWFFQFQVRDTTIWGHNPVATPPGGVTTGTTHHDDDDDPD